Protein 6KM8 (pdb70)

Structure (mmCIF, N/CA/C/O backbone):
data_6KM8
#
_entry.id   6KM8
#
_cell.length_a   90.765
_cell.length_b   90.765
_cell.length_c   68.476
_cell.angle_alpha   90.000
_cell.angle_beta   90.000
_cell.angle_gamma   120.000
#
_symmetry.space_group_name_H-M   'P 63'
#
loop_
_entity.id
_entity.type
_entity.pdbx_description
1 polymer '7S globulin'
2 non-polymer 'COPPER (II) ION'
3 non-polymer 'ACETATE ION'
4 water water
#
loop_
_atom_site.group_PDB
_atom_site.id
_atom_site.type_symbol
_atom_site.label_atom_id
_atom_site.label_alt_id
_atom_site.label_comp_id
_atom_site.label_asym_id
_atom_site.label_entity_id
_atom_site.label_seq_id
_atom_site.pdbx_PDB_ins_code
_atom_site.Cartn_x
_atom_site.Cartn_y
_atom_site.Cartn_z
_atom_site.occupancy
_atom_site.B_iso_or_equiv
_atom_site.auth_seq_id
_atom_site.auth_comp_id
_atom_site.auth_asym_id
_atom_site.auth_atom_id
_atom_site.pdbx_PDB_model_num
ATOM 1 N N . HIS A 1 1 ? -21.516 -21.869 20.521 1.00 70.48 46 HIS A N 1
ATOM 2 C CA . HIS A 1 1 ? -21.382 -20.598 19.812 1.00 75.95 46 HIS A CA 1
ATOM 3 C C . HIS A 1 1 ? -21.314 -20.813 18.307 1.00 68.67 46 HIS A C 1
ATOM 4 O O . HIS A 1 1 ? -21.237 -19.849 17.544 1.00 67.14 46 HIS A O 1
ATOM 11 N N . ASN A 1 2 ? -21.308 -22.076 17.887 1.00 62.18 47 ASN A N 1
ATOM 12 C CA . ASN A 1 2 ? -21.395 -22.407 16.464 1.00 58.22 47 ASN A CA 1
ATOM 13 C C . ASN A 1 2 ? -22.355 -23.563 16.145 1.00 56.37 47 ASN A C 1
ATOM 14 O O . ASN A 1 2 ? -21.962 -24.735 16.123 1.00 58.20 47 ASN A O 1
ATOM 19 N N . PRO A 1 3 ? -23.627 -23.231 15.926 1.00 49.27 48 PRO A N 1
ATOM 20 C CA . PRO A 1 3 ? -24.668 -24.160 15.477 1.00 54.12 48 PRO A CA 1
ATOM 21 C C . PRO A 1 3 ? -24.416 -24.874 14.139 1.00 53.86 48 PRO A C 1
ATOM 22 O O . PRO A 1 3 ? -24.609 -26.088 14.060 1.00 57.06 48 PRO A O 1
ATOM 26 N N . TYR A 1 4 ? -23.978 -24.149 13.116 1.00 51.12 49 TYR A N 1
ATOM 27 C CA . TYR A 1 4 ? -23.973 -24.673 11.742 1.00 49.77 49 TYR A CA 1
ATOM 28 C C . TYR A 1 4 ? -23.068 -25.882 11.429 1.00 47.59 49 TYR A C 1
ATOM 29 O O . TYR A 1 4 ? -23.106 -26.412 10.320 1.00 46.16 49 TYR A O 1
ATOM 38 N N . TYR A 1 5 ? -22.241 -26.305 12.377 1.00 47.60 50 TYR A N 1
ATOM 39 C CA . TYR A 1 5 ? -21.296 -27.376 12.092 1.00 44.91 50 TYR A CA 1
ATOM 40 C C . TYR A 1 5 ? -21.531 -28.576 12.989 1.00 47.56 50 TYR A C 1
ATOM 41 O O . TYR A 1 5 ? -21.568 -28.448 14.216 1.00 47.91 50 TYR A O 1
ATOM 50 N N . PHE A 1 6 ? -21.686 -29.738 12.356 1.00 49.11 51 PHE A N 1
ATOM 51 C CA . PHE A 1 6 ? -21.894 -31.002 13.055 1.00 53.43 51 PHE A CA 1
ATOM 52 C C . PHE A 1 6 ? -20.674 -31.898 12.870 1.00 51.32 51 PHE A C 1
ATOM 53 O O . PHE A 1 6 ? -20.079 -31.917 11.793 1.00 43.42 51 PHE A O 1
ATOM 61 N N . HIS A 1 7 ? -20.309 -32.636 13.919 1.00 59.56 52 HIS A N 1
ATOM 62 C CA . HIS A 1 7 ? -19.116 -33.495 13.894 1.00 66.44 52 HIS A CA 1
ATOM 63 C C . HIS A 1 7 ? -19.389 -34.856 13.308 1.00 64.72 52 HIS A C 1
ATOM 64 O O . HIS A 1 7 ? -20.535 -35.182 12.996 1.00 69.33 52 HIS A O 1
ATOM 71 N N . GLU A 1 8 ? -18.344 -35.670 13.189 1.00 60.50 53 GLU A N 1
ATOM 72 C CA . GLU A 1 8 ? -18.557 -37.050 12.764 1.00 75.96 53 GLU A CA 1
ATOM 73 C C . GLU A 1 8 ? -19.556 -37.681 13.733 1.00 76.47 53 GLU A C 1
ATOM 74 O O . GLU A 1 8 ? -20.608 -38.189 13.332 1.00 69.36 53 GLU A O 1
ATOM 80 N N . HIS A 1 9 ? -19.242 -37.570 15.019 1.00 80.46 54 HIS A N 1
ATOM 81 C CA . HIS A 1 9 ? -19.974 -38.267 16.067 1.00 76.99 54 HIS A CA 1
ATOM 82 C C . HIS A 1 9 ? -21.451 -37.886 16.224 1.00 64.83 54 HIS A C 1
ATOM 83 O O . HIS A 1 9 ? -22.236 -38.663 16.760 1.00 61.07 54 HIS A O 1
ATOM 90 N N . SER A 1 10 ? -21.824 -36.697 15.763 1.00 66.45 55 SER A N 1
ATOM 91 C CA . SER A 1 10 ? -23.175 -36.196 15.986 1.00 63.44 55 SER A CA 1
ATOM 92 C C . SER A 1 10 ? -24.202 -36.924 15.134 1.00 63.33 55 SER A C 1
ATOM 93 O O . SER A 1 10 ? -25.412 -36.680 15.245 1.00 60.71 55 SER A O 1
ATOM 96 N N . PHE A 1 11 ? -23.696 -37.814 14.282 1.00 65.81 56 PHE A N 1
ATOM 97 C CA . PHE A 1 11 ? -24.538 -38.703 13.486 1.00 66.22 56 PHE A CA 1
ATOM 98 C C . PHE A 1 11 ? -25.271 -39.726 14.343 1.00 68.18 56 PHE A C 1
ATOM 99 O O . PHE A 1 11 ? -24.663 -40.507 15.078 1.00 68.62 56 PHE A O 1
ATOM 107 N N . GLN A 1 12 ? -26.589 -39.729 14.221 1.00 68.00 57 GLN A N 1
ATOM 108 C CA . GLN A 1 12 ? -27.384 -40.762 14.834 1.00 67.45 57 GLN A CA 1
ATOM 109 C C . GLN A 1 12 ? -27.066 -42.048 14.059 1.00 68.13 57 GLN A C 1
ATOM 110 O O . GLN A 1 12 ? -27.268 -42.126 12.840 1.00 63.53 57 GLN A O 1
ATOM 116 N N . SER A 1 13 ? -26.553 -43.052 14.763 1.00 63.36 58 SER A N 1
ATOM 117 C CA . SER A 1 13 ? -26.120 -44.265 14.089 1.00 66.59 58 SER A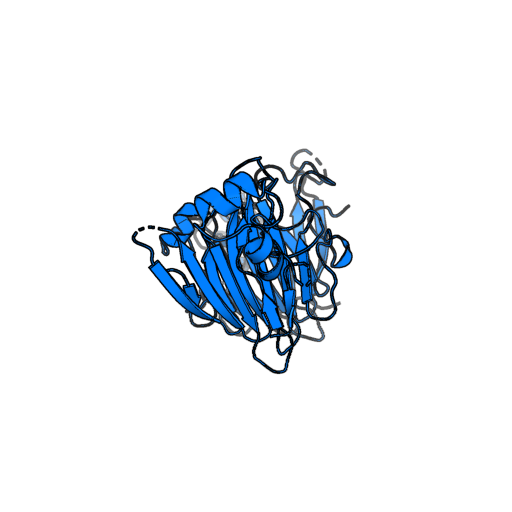 CA 1
ATOM 118 C C . SER A 1 13 ? -27.335 -45.121 13.808 1.00 65.19 58 SER A C 1
ATOM 119 O O . SER A 1 13 ? -28.292 -45.132 14.577 1.00 65.40 58 SER A O 1
ATOM 122 N N . ARG A 1 14 ? -27.303 -45.827 12.689 1.00 69.08 59 ARG A N 1
ATOM 123 C CA . ARG A 1 14 ? -28.350 -46.794 12.380 1.00 73.98 59 ARG A CA 1
ATOM 124 C C . ARG A 1 14 ? -27.887 -48.245 12.579 1.00 76.28 59 ARG A C 1
ATOM 125 O O . ARG A 1 14 ? -28.510 -48.997 13.329 1.00 75.81 59 ARG A O 1
ATOM 133 N N . PHE A 1 15 ? -26.834 -48.656 11.875 1.00 75.66 60 PHE A N 1
ATOM 134 C CA . PHE A 1 15 ? -26.445 -50.068 11.890 1.00 75.52 60 PHE A CA 1
ATOM 135 C C . PHE A 1 15 ? -25.184 -50.509 12.650 1.00 77.92 60 PHE A C 1
ATOM 136 O O . PHE A 1 15 ? -25.280 -51.300 13.599 1.00 77.51 60 PHE A O 1
ATOM 144 N N . ARG A 1 16 ? -24.018 -50.054 12.186 1.00 74.59 61 ARG A N 1
ATOM 145 C CA . ARG A 1 16 ? -22.719 -50.470 12.736 1.00 73.01 61 ARG A CA 1
ATOM 146 C C . ARG A 1 16 ? -22.489 -51.982 12.703 1.00 72.44 61 ARG A C 1
ATOM 147 O O . ARG A 1 16 ? -22.443 -52.643 13.743 1.00 74.88 61 ARG A O 1
ATOM 155 N N . SER A 1 17 ? -22.344 -52.518 11.496 1.00 72.98 62 SER A N 1
ATOM 156 C CA . SER A 1 17 ? -22.007 -53.925 11.302 1.00 71.33 62 SER A CA 1
ATOM 157 C C . SER A 1 17 ? -20.699 -54.036 10.514 1.00 72.26 62 SER A C 1
ATOM 158 O O . SER A 1 17 ? -20.290 -53.082 9.848 1.00 74.66 62 SER A O 1
ATOM 161 N N . GLU A 1 18 ? -20.043 -55.190 10.597 1.00 71.91 63 GLU A N 1
ATOM 162 C CA . GLU A 1 18 ? -18.728 -55.379 9.984 1.00 68.91 63 GLU A CA 1
ATOM 163 C C . GLU A 1 18 ? -18.722 -54.987 8.523 1.00 66.70 63 GLU A C 1
ATOM 164 O O . GLU A 1 18 ? -17.797 -54.352 8.053 1.00 71.00 63 GLU A O 1
ATOM 170 N N . ASP A 1 19 ? -19.772 -55.371 7.817 1.00 65.94 64 ASP A N 1
ATOM 171 C CA . ASP A 1 19 ? -19.857 -55.176 6.382 1.00 66.40 64 ASP A CA 1
ATOM 172 C C . ASP A 1 19 ? -20.198 -53.741 5.999 1.00 65.71 64 ASP A C 1
ATOM 173 O O . ASP A 1 19 ? -19.979 -53.329 4.859 1.00 64.59 64 ASP A O 1
ATOM 178 N N . GLY A 1 20 ? -20.748 -52.981 6.940 1.00 66.41 65 GLY A N 1
ATOM 179 C CA . GLY A 1 20 ? -21.172 -51.632 6.627 1.00 59.46 65 GLY A CA 1
ATOM 180 C C . GLY A 1 20 ? -21.666 -50.799 7.784 1.00 60.40 65 GLY A C 1
ATOM 181 O O . GLY A 1 20 ? -22.001 -51.319 8.843 1.00 58.18 65 GLY A O 1
ATOM 182 N N . HIS A 1 21 ? -21.696 -49.489 7.576 1.00 67.86 66 HIS A N 1
ATOM 183 C CA . HIS A 1 21 ? -22.273 -48.563 8.527 1.00 65.71 66 HIS A CA 1
ATOM 184 C C . HIS A 1 21 ? -23.236 -47.643 7.784 1.00 61.10 66 HIS A C 1
ATOM 185 O O . HIS A 1 21 ? -22.777 -46.844 6.980 1.00 61.67 66 HIS A O 1
ATOM 192 N N . TRP A 1 22 ? -24.513 -47.645 8.180 1.00 63.33 67 TRP A N 1
ATOM 193 C CA . TRP A 1 22 ? -25.523 -46.715 7.601 1.00 63.33 67 TRP A CA 1
ATOM 194 C C . TRP A 1 22 ? -26.022 -45.790 8.721 1.00 63.87 67 TRP A C 1
ATOM 195 O O . TRP A 1 22 ? -26.693 -46.304 9.638 1.00 65.42 67 TRP A O 1
ATOM 206 N N . ARG A 1 23 ? -25.715 -44.486 8.659 1.00 62.89 68 ARG A N 1
ATOM 207 C CA . ARG A 1 23 ? -26.128 -43.590 9.732 1.00 62.56 68 ARG A CA 1
ATOM 208 C C . ARG A 1 23 ? -26.728 -42.260 9.260 1.00 61.00 68 ARG A C 1
ATOM 209 O O . ARG A 1 23 ? -26.314 -41.690 8.252 1.00 63.76 68 ARG A O 1
ATOM 217 N N . VAL A 1 24 ? -27.714 -41.763 9.995 1.00 57.63 69 VAL A N 1
ATOM 218 C CA . VAL A 1 24 ? -28.371 -40.521 9.607 1.00 56.96 69 VAL A CA 1
ATOM 219 C C . VAL A 1 24 ? -28.113 -39.426 10.633 1.00 57.23 69 VAL A C 1
ATOM 220 O O . VAL A 1 24 ? -28.207 -39.661 11.835 1.00 54.51 69 VAL A O 1
ATOM 224 N N . LEU A 1 25 ? -27.754 -38.238 10.149 1.00 55.92 70 LEU A N 1
ATOM 225 C CA . LEU A 1 25 ? -27.585 -37.075 11.012 1.00 54.16 70 LEU A CA 1
ATOM 226 C C . LEU A 1 25 ? -28.937 -36.647 11.508 1.00 52.54 70 LEU A C 1
ATOM 227 O O . LEU A 1 25 ? -29.897 -36.605 10.744 1.00 50.83 70 LEU A O 1
ATOM 232 N N . GLU A 1 26 ? -28.985 -36.258 12.773 1.00 55.32 71 GLU A N 1
ATOM 233 C CA . GLU A 1 26 ? -30.227 -35.889 13.410 1.00 59.55 71 GLU A CA 1
ATOM 234 C C . GLU A 1 26 ? -30.777 -34.702 12.654 1.00 62.14 71 GLU A C 1
ATOM 235 O O . GLU A 1 26 ? -30.084 -34.096 11.833 1.00 56.89 71 GLU A O 1
ATOM 241 N N . ARG A 1 27 ? -32.048 -34.400 12.875 1.00 64.19 72 ARG A N 1
ATOM 242 C CA . ARG A 1 27 ? -32.686 -33.343 12.117 1.00 61.40 72 ARG A CA 1
ATOM 243 C C . ARG A 1 27 ? -32.065 -32.010 12.501 1.00 64.37 72 ARG A C 1
ATOM 244 O O . ARG A 1 27 ? -31.053 -31.965 13.185 1.00 69.67 72 ARG A O 1
ATOM 252 N N . PHE A 1 28 ? -32.585 -30.913 11.992 1.00 62.77 73 PHE A N 1
ATOM 253 C CA . PHE A 1 28 ? -31.936 -29.656 12.314 1.00 61.68 73 PHE A CA 1
ATOM 254 C C . PHE A 1 28 ? -32.600 -28.908 13.469 1.00 64.82 73 PHE A C 1
ATOM 255 O O . PHE A 1 28 ? -32.119 -27.862 13.895 1.00 65.65 73 PHE A O 1
ATOM 263 N N . SER A 1 29 ? -33.705 -29.447 13.968 1.00 68.01 74 SER A N 1
ATOM 264 C CA . SER A 1 29 ? -34.455 -28.810 15.048 1.00 68.18 74 SER A CA 1
ATOM 265 C C . SER A 1 29 ? -34.224 -29.312 16.483 1.00 73.49 74 SER A C 1
ATOM 266 O O . SER A 1 29 ? -34.673 -28.674 17.436 1.00 73.86 74 SER A O 1
ATOM 269 N N . GLN A 1 30 ? -33.549 -30.450 16.649 1.00 73.75 75 GLN A N 1
ATOM 270 C CA . GLN A 1 30 ? -32.884 -30.723 17.922 1.00 79.49 75 GLN A CA 1
ATOM 271 C C . GLN A 1 30 ? -31.652 -29.843 17.767 1.00 84.33 75 GLN A C 1
ATOM 272 O O . GLN A 1 30 ? -31.322 -29.480 16.629 1.00 83.09 75 GLN A O 1
ATOM 278 N N . ARG A 1 31 ? -30.959 -29.518 18.858 1.00 85.19 76 ARG A N 1
ATOM 279 C CA . ARG A 1 31 ? -30.041 -28.376 18.854 1.00 79.41 76 ARG A CA 1
ATOM 280 C C . ARG A 1 31 ? -30.815 -27.103 18.528 1.00 76.67 76 ARG A C 1
ATOM 281 O O . ARG A 1 31 ? -31.631 -26.642 19.327 1.00 82.45 76 ARG A O 1
ATOM 289 N N . SER A 1 32 ? -30.528 -26.525 17.364 1.00 70.95 77 SER A N 1
ATOM 290 C CA . SER A 1 32 ? -30.967 -25.169 17.038 1.00 74.29 77 SER A CA 1
ATOM 291 C C . SER A 1 32 ? -32.447 -24.931 16.720 1.00 80.09 77 SER A C 1
ATOM 292 O O . SER A 1 32 ? -33.291 -25.836 16.722 1.00 79.31 77 SER A O 1
ATOM 295 N N . ASP A 1 33 ? -32.707 -23.655 16.450 1.00 80.02 78 ASP A N 1
ATOM 296 C CA . ASP A 1 33 ? -33.976 -23.095 16.000 1.00 76.37 78 ASP A CA 1
ATOM 297 C C . ASP A 1 33 ? -33.708 -22.489 14.630 1.00 73.02 78 ASP A C 1
ATOM 298 O O . ASP A 1 33 ? -34.452 -22.721 13.686 1.00 76.52 78 ASP A O 1
ATOM 303 N N . VAL A 1 34 ? -32.652 -21.685 14.548 1.00 68.89 79 VAL A N 1
ATOM 304 C CA . VAL A 1 34 ? -32.265 -20.977 13.328 1.00 68.62 79 VAL A CA 1
ATOM 305 C C . VAL A 1 34 ? -32.252 -21.862 12.061 1.00 63.29 79 VAL A C 1
ATOM 306 O O . VAL A 1 34 ? -32.351 -21.361 10.934 1.00 63.24 79 VAL A O 1
ATOM 310 N N . LEU A 1 35 ? -32.161 -23.175 12.226 1.00 61.69 80 LEU A N 1
ATOM 311 C CA . LEU A 1 35 ? -32.446 -24.040 11.087 1.00 59.08 80 LEU A CA 1
ATOM 312 C C . LEU A 1 35 ? -33.824 -24.680 11.210 1.00 61.08 80 LEU A C 1
ATOM 313 O O . LEU A 1 35 ? -34.022 -25.584 12.015 1.00 62.85 80 LEU A O 1
ATOM 318 N N . ARG A 1 36 ? -34.762 -24.191 10.397 1.00 61.28 81 ARG A N 1
ATOM 319 C CA . ARG A 1 36 ? -36.161 -24.642 10.368 1.00 50.78 81 ARG A CA 1
ATOM 320 C C . ARG A 1 36 ? -36.572 -24.980 8.943 1.00 46.59 81 ARG A C 1
ATOM 321 O O . ARG A 1 36 ? -37.024 -26.080 8.674 1.00 50.70 81 ARG A O 1
ATOM 329 N N . GLY A 1 37 ? -36.453 -24.015 8.038 1.00 46.03 82 GLY A N 1
ATOM 330 C CA . GLY A 1 37 ? -36.864 -24.196 6.657 1.00 43.35 82 GLY A CA 1
ATOM 331 C C . GLY A 1 37 ? -36.276 -25.400 5.944 1.00 43.09 82 GLY A C 1
ATOM 332 O O . GLY A 1 37 ? -36.740 -25.779 4.862 1.00 36.35 82 GLY A O 1
ATOM 333 N N . ILE A 1 38 ? -35.209 -25.962 6.506 1.00 49.71 83 ILE A N 1
ATOM 334 C CA . ILE A 1 38 ? -34.667 -27.236 6.017 1.00 49.12 83 ILE A CA 1
ATOM 335 C C . ILE A 1 38 ? -35.022 -28.518 6.817 1.00 42.70 83 ILE A C 1
ATOM 336 O O . ILE A 1 38 ? -34.674 -29.616 6.408 1.00 41.25 83 ILE A O 1
ATOM 341 N N . GLU A 1 39 ? -35.743 -28.372 7.923 1.00 45.45 84 GLU A N 1
ATOM 342 C CA . GLU A 1 39 ? -36.034 -29.479 8.841 1.00 46.98 84 GLU A CA 1
ATOM 343 C C . GLU A 1 39 ? -36.607 -30.742 8.192 1.00 46.39 84 GLU A C 1
ATOM 344 O O . GLU A 1 39 ? -36.375 -31.857 8.653 1.00 44.21 84 GLU A O 1
ATOM 350 N N . ASN A 1 40 ? -37.306 -30.590 7.081 1.00 49.95 85 ASN A N 1
ATOM 351 C CA . ASN A 1 40 ? -37.840 -31.773 6.427 1.00 49.54 85 ASN A CA 1
ATOM 352 C C . ASN A 1 40 ? -36.720 -32.410 5.642 1.00 46.07 85 ASN A C 1
ATOM 353 O O . ASN A 1 40 ? -36.926 -33.328 4.873 1.00 52.80 85 ASN A O 1
ATOM 358 N N . ASN A 1 41 ? -35.518 -31.897 5.796 1.00 43.81 86 ASN A N 1
ATOM 359 C CA . ASN A 1 41 ? -34.407 -32.608 5.214 1.00 43.96 86 ASN A CA 1
ATOM 360 C C . ASN A 1 41 ? -33.524 -33.281 6.257 1.00 43.70 86 ASN A C 1
ATOM 361 O O . ASN A 1 41 ? -33.405 -32.829 7.392 1.00 45.63 86 ASN A O 1
ATOM 366 N N . ARG A 1 42 ? -32.960 -34.408 5.862 1.00 43.64 87 ARG A N 1
ATOM 367 C CA . ARG A 1 42 ? -32.121 -35.208 6.720 1.00 45.75 87 ARG A CA 1
ATOM 368 C C . ARG A 1 42 ? -30.937 -35.587 5.874 1.00 47.97 87 ARG A C 1
ATOM 369 O O . ARG A 1 42 ? -31.110 -36.020 4.745 1.00 45.23 87 ARG A O 1
ATOM 377 N N . PHE A 1 43 ? -29.732 -35.391 6.395 1.00 48.57 88 PHE A N 1
ATOM 378 C CA . PHE A 1 43 ? -28.529 -35.788 5.674 1.00 43.01 88 PHE A CA 1
ATOM 379 C C . PHE A 1 43 ? -28.141 -37.136 6.232 1.00 47.31 88 PHE A C 1
ATOM 380 O O . PHE A 1 43 ? -28.139 -37.321 7.448 1.00 50.95 88 PHE A O 1
ATOM 388 N N . ALA A 1 44 ? -27.829 -38.088 5.362 1.00 46.95 89 ALA A N 1
ATOM 389 C CA . ALA A 1 44 ? -27.380 -39.385 5.850 1.00 49.24 89 ALA A CA 1
ATOM 390 C C . ALA A 1 44 ? -26.170 -39.876 5.072 1.00 52.64 89 ALA A C 1
ATOM 391 O O . ALA A 1 44 ? -25.878 -39.384 3.986 1.00 46.30 89 ALA A O 1
ATOM 393 N N . ILE A 1 45 ? -25.456 -40.841 5.644 1.00 60.93 90 ILE A N 1
ATOM 394 C CA . ILE A 1 45 ? -24.333 -41.481 4.956 1.00 62.47 90 ILE A CA 1
ATOM 395 C C . ILE A 1 45 ? -24.347 -43.014 5.023 1.00 58.79 90 ILE A C 1
ATOM 396 O O . ILE A 1 45 ? -25.008 -43.632 5.879 1.00 57.09 90 ILE A O 1
ATOM 401 N N . LEU A 1 46 ? -23.565 -43.598 4.122 1.00 56.59 91 LEU A N 1
ATOM 402 C CA . LEU A 1 46 ? -23.483 -45.035 3.955 1.00 62.61 91 LEU A CA 1
ATOM 403 C C . LEU A 1 46 ? -22.039 -45.454 3.695 1.00 64.81 91 LEU A C 1
ATOM 404 O O . LEU A 1 46 ? -21.329 -44.831 2.892 1.00 66.35 91 LEU A O 1
ATOM 409 N N . GLU A 1 47 ? -21.623 -46.520 4.372 1.00 61.79 92 GLU A N 1
ATOM 410 C CA . GLU A 1 47 ? -20.315 -47.126 4.180 1.00 64.27 92 GLU A CA 1
ATOM 411 C C . GLU A 1 47 ? -20.495 -48.637 4.010 1.00 65.30 92 GLU A C 1
ATOM 412 O O . GLU A 1 47 ? -21.184 -49.261 4.797 1.00 67.08 92 GLU A O 1
ATOM 418 N N . ALA A 1 48 ? -19.920 -49.234 2.973 1.00 62.99 93 ALA A N 1
ATOM 419 C CA . ALA A 1 48 ? -20.014 -50.688 2.844 1.00 56.80 93 ALA A CA 1
ATOM 420 C C . ALA A 1 48 ? -18.695 -51.339 2.439 1.00 56.36 93 ALA A C 1
ATOM 421 O O . ALA A 1 48 ? -18.189 -51.115 1.341 1.00 55.80 93 ALA A O 1
ATOM 423 N N . ARG A 1 49 ? -18.175 -52.190 3.317 1.00 61.18 94 ARG A N 1
ATOM 424 C CA . ARG A 1 49 ? -16.846 -52.775 3.147 1.00 62.64 94 ARG A CA 1
ATOM 425 C C . ARG A 1 49 ? -16.805 -53.579 1.861 1.00 58.88 94 ARG A C 1
ATOM 426 O O . ARG A 1 49 ? -17.841 -53.844 1.264 1.00 58.55 94 ARG A O 1
ATOM 434 N N . PRO A 1 50 ? -15.604 -53.915 1.390 1.00 51.80 95 PRO A N 1
ATOM 435 C CA . PRO A 1 50 ? -15.546 -54.639 0.123 1.00 56.46 95 PRO A CA 1
ATOM 436 C C . PRO A 1 50 ? -16.344 -55.946 0.160 1.00 59.63 95 PRO A C 1
ATOM 437 O O . PRO A 1 50 ? -16.616 -56.467 1.244 1.00 57.76 95 PRO A O 1
ATOM 441 N N . GLN A 1 51 ? -16.733 -56.439 -1.015 1.00 59.93 96 GLN A N 1
ATOM 442 C CA . GLN A 1 51 ? -17.673 -57.560 -1.142 1.00 63.11 96 GLN A CA 1
ATOM 443 C C . GLN A 1 51 ? -18.874 -57.444 -0.215 1.00 62.79 96 GLN A C 1
ATOM 444 O O . GLN A 1 51 ? -19.032 -58.257 0.699 1.00 64.17 96 GLN A O 1
ATOM 450 N N . THR A 1 52 ? -19.719 -56.444 -0.463 1.00 61.68 97 THR A N 1
ATOM 451 C CA . THR A 1 52 ? -20.929 -56.242 0.339 1.00 59.73 97 THR A CA 1
ATOM 452 C C . THR A 1 52 ? -22.212 -56.049 -0.482 1.00 53.71 97 THR A C 1
ATOM 453 O O . THR A 1 52 ? -22.166 -55.698 -1.661 1.00 53.95 97 THR A O 1
ATOM 457 N N . PHE A 1 53 ? -23.352 -56.287 0.159 1.00 51.43 98 PHE A N 1
ATOM 458 C CA . PHE A 1 53 ? -24.657 -56.249 -0.495 1.00 51.73 98 PHE A CA 1
ATOM 459 C C . PHE A 1 53 ? -25.630 -55.491 0.392 1.00 53.27 98 PHE A C 1
ATOM 460 O O . PHE A 1 53 ? -25.560 -55.558 1.620 1.00 51.80 98 PHE A O 1
ATOM 468 N N . ILE A 1 54 ? -26.543 -54.759 -0.225 1.00 49.06 99 ILE A N 1
ATOM 469 C CA . ILE A 1 54 ? -27.567 -54.124 0.563 1.00 46.06 99 ILE A CA 1
ATOM 470 C C . ILE A 1 54 ? -28.925 -54.562 0.091 1.00 50.61 99 ILE A C 1
ATOM 471 O O . ILE A 1 54 ? -29.208 -54.570 -1.109 1.00 51.08 99 ILE A O 1
ATOM 476 N N . ILE A 1 55 ? -29.760 -54.924 1.061 1.00 56.69 100 ILE A N 1
ATOM 477 C CA . ILE A 1 55 ? -31.085 -55.484 0.817 1.00 52.07 100 ILE A CA 1
ATOM 478 C C . ILE A 1 55 ? -31.943 -54.563 -0.030 1.00 43.81 100 ILE A C 1
ATOM 479 O O . ILE A 1 55 ? -31.789 -53.349 0.016 1.00 45.95 100 ILE A O 1
ATOM 484 N N . PRO A 1 56 ? -32.813 -55.147 -0.854 1.00 46.72 101 PRO A N 1
ATOM 485 C CA . PRO A 1 56 ? -33.924 -54.393 -1.434 1.00 51.02 101 PRO A CA 1
ATOM 486 C C . PRO A 1 56 ? -34.752 -53.679 -0.359 1.00 45.57 101 PRO A C 1
ATOM 487 O O . PRO A 1 56 ? -35.191 -54.323 0.604 1.00 40.72 101 PRO A O 1
ATOM 491 N N . HIS A 1 57 ? -34.972 -52.375 -0.532 1.00 39.30 102 HIS A N 1
ATOM 492 C CA . HIS A 1 57 ? -35.755 -51.618 0.429 1.00 37.87 102 HIS A CA 1
ATOM 493 C C . HIS A 1 57 ? -36.348 -50.388 -0.185 1.00 39.91 102 HIS A C 1
ATOM 494 O O . HIS A 1 57 ? -36.158 -50.126 -1.364 1.00 36.87 102 HIS A O 1
ATOM 501 N N . HIS A 1 58 ? -37.079 -49.639 0.630 1.00 41.74 103 HIS A N 1
ATOM 502 C CA . HIS A 1 58 ? -37.458 -48.291 0.223 1.00 41.32 103 HIS A CA 1
ATOM 503 C C . HIS A 1 58 ? -37.630 -47.405 1.441 1.00 44.42 103 HIS A C 1
ATOM 504 O O . HIS A 1 58 ? -37.540 -47.872 2.574 1.00 44.85 103 HIS A O 1
ATOM 511 N N . LEU A 1 59 ? -37.910 -46.130 1.204 1.00 40.63 104 LEU A N 1
ATOM 512 C CA . LEU A 1 59 ? -38.118 -45.201 2.292 1.00 37.27 104 LEU A CA 1
ATOM 513 C C . LEU A 1 59 ? -39.415 -44.469 2.036 1.00 41.15 104 LEU A C 1
ATOM 514 O O . LEU A 1 59 ? -39.799 -44.273 0.879 1.00 40.06 104 LEU A O 1
ATOM 519 N N . ASP A 1 60 ? -40.101 -44.034 3.086 1.00 43.27 105 ASP A N 1
ATOM 520 C CA . ASP A 1 60 ? -41.135 -43.073 2.796 1.00 41.30 105 ASP A CA 1
ATOM 521 C C . ASP A 1 60 ? -40.392 -41.763 2.935 1.00 39.56 105 ASP A C 1
ATOM 522 O O . ASP A 1 60 ? -40.425 -41.113 3.980 1.00 40.25 105 ASP A O 1
ATOM 527 N N . ALA A 1 61 ? -39.820 -41.349 1.805 1.00 42.45 106 ALA A N 1
ATOM 528 C CA . ALA A 1 61 ? -38.883 -40.226 1.716 1.00 43.63 106 ALA A CA 1
ATOM 529 C C . ALA A 1 61 ? -38.216 -40.184 0.339 1.00 43.19 106 ALA A C 1
ATOM 530 O O . ALA A 1 61 ? -38.008 -41.214 -0.299 1.00 45.20 106 ALA A O 1
ATOM 532 N N . GLU A 1 62 ? -37.749 -39.013 -0.049 1.00 40.54 107 GLU A N 1
ATOM 533 C CA . GLU A 1 62 ? -37.108 -38.828 -1.335 1.00 44.76 107 GLU A CA 1
ATOM 534 C C . GLU A 1 62 ? -35.600 -38.830 -1.127 1.00 49.47 107 GLU A C 1
ATOM 535 O O . GLU A 1 62 ? -35.117 -38.187 -0.199 1.00 52.34 107 GLU A O 1
ATOM 541 N N . THR A 1 63 ? -34.838 -39.538 -1.960 1.00 45.10 108 THR A N 1
ATOM 542 C CA . THR A 1 63 ? -33.395 -39.553 -1.719 1.00 45.44 108 THR A CA 1
ATOM 543 C C . THR A 1 63 ? -32.572 -38.930 -2.852 1.00 45.18 108 THR A C 1
ATOM 544 O O . THR A 1 63 ? -32.883 -39.120 -4.020 1.00 45.18 108 THR A O 1
ATOM 548 N N . VAL A 1 64 ? -31.542 -38.164 -2.496 1.00 41.68 109 VAL A N 1
ATOM 549 C CA . VAL A 1 64 ? -30.583 -37.696 -3.478 1.00 40.58 109 VAL A CA 1
ATOM 550 C C . VAL A 1 64 ? -29.214 -38.214 -3.143 1.00 42.35 109 VAL A C 1
ATOM 551 O O . VAL A 1 64 ? -28.585 -37.816 -2.171 1.00 40.40 109 VAL A O 1
ATOM 555 N N . LEU A 1 65 ? -28.759 -39.091 -4.012 1.00 44.14 110 LEU A N 1
ATOM 556 C CA . LEU A 1 65 ? -27.582 -39.889 -3.812 1.00 44.29 110 LEU A CA 1
ATOM 557 C C . LEU A 1 65 ? -26.386 -39.206 -4.426 1.00 43.07 110 LEU A C 1
ATOM 558 O O . LEU A 1 65 ? -26.434 -38.721 -5.551 1.00 43.68 110 LEU A O 1
ATOM 563 N N . LEU A 1 66 ? -25.306 -39.171 -3.679 1.00 39.03 111 LEU A N 1
ATOM 564 C CA . LEU A 1 66 ? -24.052 -38.735 -4.222 1.00 39.91 111 LEU A CA 1
ATOM 565 C C . LEU A 1 66 ? -22.964 -39.652 -3.710 1.00 47.20 111 LEU A C 1
ATOM 566 O O . LEU A 1 66 ? -22.735 -39.706 -2.525 1.00 49.37 111 LEU A O 1
ATOM 571 N N . VAL A 1 67 ? -22.262 -40.361 -4.579 1.00 47.20 112 VAL A N 1
ATOM 572 C CA . VAL A 1 67 ? -21.203 -41.224 -4.070 1.00 49.40 112 VAL A CA 1
ATOM 573 C C . VAL A 1 67 ? -19.872 -40.496 -3.869 1.00 49.44 112 VAL A C 1
ATOM 574 O O . VAL A 1 67 ? -19.367 -39.803 -4.753 1.00 48.44 112 VAL A O 1
ATOM 578 N N . VAL A 1 68 ? -19.319 -40.670 -2.678 1.00 50.04 113 VAL A N 1
ATOM 579 C CA . VAL A 1 68 ? -18.036 -40.107 -2.318 1.00 50.95 113 VAL A CA 1
ATOM 580 C C . VAL A 1 68 ? -16.859 -41.003 -2.764 1.00 60.30 113 VAL A C 1
ATOM 581 O O . VAL A 1 68 ? -16.166 -40.689 -3.732 1.00 61.60 113 VAL A O 1
ATOM 585 N N . ARG A 1 69 ? -16.655 -42.126 -2.074 1.00 58.16 114 ARG A N 1
ATOM 586 C CA . ARG A 1 69 ? -15.483 -42.969 -2.303 1.00 53.38 114 ARG A CA 1
ATOM 587 C C . ARG A 1 69 ? -15.835 -44.299 -2.944 1.00 56.76 114 ARG A C 1
ATOM 588 O O . ARG A 1 69 ? -16.916 -44.844 -2.751 1.00 57.56 114 ARG A O 1
ATOM 596 N N . GLY A 1 70 ? -14.897 -44.828 -3.709 1.00 60.80 115 GLY A N 1
ATOM 597 C CA . GLY A 1 70 ? -14.999 -46.200 -4.144 1.00 57.18 115 GLY A CA 1
ATOM 598 C C . GLY A 1 70 ? -15.969 -46.417 -5.272 1.00 52.77 115 GLY A C 1
ATOM 599 O O . GLY A 1 70 ? -16.130 -45.567 -6.151 1.00 50.76 115 GLY A O 1
ATOM 600 N N . ARG A 1 71 ? -16.600 -47.584 -5.247 1.00 54.89 116 ARG A N 1
ATOM 601 C CA . ARG A 1 71 ? -17.442 -48.016 -6.346 1.00 53.96 116 ARG A CA 1
ATOM 602 C C . ARG A 1 71 ? -18.528 -48.954 -5.869 1.00 48.91 116 ARG A C 1
ATOM 603 O O . ARG A 1 71 ? -18.334 -49.710 -4.920 1.00 46.50 116 ARG A O 1
ATOM 611 N N . ALA A 1 72 ? -19.682 -48.868 -6.529 1.00 55.58 117 ALA A N 1
ATOM 612 C CA . ALA A 1 72 ? -20.810 -49.780 -6.298 1.00 57.11 117 ALA A CA 1
ATOM 613 C C . ALA A 1 72 ? -21.763 -49.854 -7.495 1.00 51.21 117 ALA A C 1
ATOM 614 O O . ALA A 1 72 ? -21.832 -48.932 -8.301 1.00 55.38 117 ALA A O 1
ATOM 616 N N . ALA A 1 73 ? -22.505 -50.953 -7.602 1.00 52.47 118 ALA A N 1
ATOM 617 C CA . ALA A 1 73 ? -23.498 -51.118 -8.667 1.00 55.35 118 ALA A CA 1
ATOM 618 C C . ALA A 1 73 ? -24.934 -51.029 -8.136 1.00 58.29 118 ALA A C 1
ATOM 619 O O . ALA A 1 73 ? -25.341 -51.808 -7.255 1.00 56.54 118 ALA A O 1
ATOM 621 N N . ILE A 1 74 ? -25.696 -50.090 -8.696 1.00 54.65 119 ILE A N 1
ATOM 622 C CA . ILE A 1 74 ? -26.958 -49.672 -8.103 1.00 50.72 119 ILE A CA 1
ATOM 623 C C . ILE A 1 74 ? -28.135 -50.253 -8.851 1.00 56.84 119 ILE A C 1
ATOM 624 O O . ILE A 1 74 ? -28.048 -50.508 -10.050 1.00 60.36 119 ILE A O 1
ATOM 629 N N . THR A 1 75 ? -29.225 -50.504 -8.135 1.00 52.25 120 THR A N 1
ATOM 630 C CA . THR A 1 75 ? -30.422 -50.998 -8.779 1.00 47.70 120 THR A CA 1
ATOM 631 C C . THR A 1 75 ? -31.683 -50.479 -8.134 1.00 46.19 120 THR A C 1
ATOM 632 O O . THR A 1 75 ? -31.831 -50.495 -6.916 1.00 43.87 120 THR A O 1
ATOM 636 N N . THR A 1 76 ? -32.595 -50.047 -8.989 1.00 46.32 121 THR A N 1
ATOM 637 C CA . THR A 1 76 ? -33.865 -49.496 -8.591 1.00 43.06 121 THR A CA 1
ATOM 638 C C . THR A 1 76 ? -34.950 -50.210 -9.361 1.00 44.98 121 THR A C 1
ATOM 639 O O . THR A 1 76 ? -34.816 -50.461 -10.565 1.00 50.83 121 THR A O 1
ATOM 643 N N . VAL A 1 77 ? -36.024 -50.543 -8.655 1.00 44.71 122 VAL A N 1
ATOM 644 C CA . VAL A 1 77 ? -37.211 -51.121 -9.268 1.00 48.46 122 VAL A CA 1
ATOM 645 C C . VAL A 1 77 ? -38.523 -50.586 -8.649 1.00 46.36 122 VAL A C 1
ATOM 646 O O . VAL A 1 77 ? -38.579 -50.201 -7.465 1.00 42.22 122 VAL A O 1
ATOM 650 N N . VAL A 1 78 ? -39.549 -50.523 -9.499 1.00 47.89 123 VAL A N 1
ATOM 651 C CA . VAL A 1 78 ? -40.881 -50.030 -9.164 1.00 49.10 123 VAL A CA 1
ATOM 652 C C . VAL A 1 78 ? -41.970 -50.810 -9.924 1.00 48.66 123 VAL A C 1
ATOM 653 O O . VAL A 1 78 ? -41.682 -51.795 -10.608 1.00 52.43 123 VAL A O 1
ATOM 657 N N . GLN A 1 79 ? -43.218 -50.367 -9.814 1.00 39.85 124 GLN A N 1
ATOM 658 C CA . GLN A 1 79 ? -44.295 -50.977 -10.576 1.00 42.97 124 GLN A CA 1
ATOM 659 C C . GLN A 1 79 ? -45.409 -49.956 -10.792 1.00 48.98 124 GLN A C 1
ATOM 660 O O . GLN A 1 79 ? -45.568 -49.405 -11.885 1.00 46.48 124 GLN A O 1
ATOM 666 N N . GLU A 1 83 ? -47.453 -53.926 -14.558 1.00 55.78 128 GLU A N 1
ATOM 667 C CA . GLU A 1 83 ? -46.295 -53.507 -15.353 1.00 57.05 128 GLU A CA 1
ATOM 668 C C . GLU A 1 83 ? -45.169 -53.021 -14.459 1.00 46.64 128 GLU A C 1
ATOM 669 O O . GLU A 1 83 ? -45.366 -52.186 -13.584 1.00 44.54 128 GLU A O 1
ATOM 675 N N . THR A 1 84 ? -43.980 -53.559 -14.658 1.00 48.83 129 THR A N 1
ATOM 676 C CA . THR A 1 84 ? -42.889 -53.213 -13.757 1.00 50.51 129 THR A CA 1
ATOM 677 C C . THR A 1 84 ? -41.525 -53.145 -14.431 1.00 45.12 129 THR A C 1
ATOM 678 O O . THR A 1 84 ? -41.207 -53.958 -15.297 1.00 44.34 129 THR A O 1
ATOM 682 N N . LYS A 1 85 ? -40.724 -52.166 -14.015 1.00 49.85 130 LYS A N 1
ATOM 683 C CA . LYS A 1 85 ? -39.458 -51.858 -14.694 1.00 57.77 130 LYS A CA 1
ATOM 684 C C . LYS A 1 85 ? -38.195 -51.829 -13.807 1.00 55.21 130 LYS A C 1
ATOM 685 O O . LYS A 1 85 ? -38.229 -51.450 -12.629 1.00 49.93 130 LYS A O 1
ATOM 691 N N . ARG A 1 86 ? -37.084 -52.242 -14.415 1.00 58.80 131 ARG A N 1
ATOM 692 C CA . ARG A 1 86 ? -35.798 -52.388 -13.745 1.00 57.65 131 ARG A CA 1
ATOM 693 C C . ARG A 1 86 ? -34.837 -51.352 -14.323 1.00 52.68 131 ARG A C 1
ATOM 694 O O . ARG A 1 86 ? -34.802 -51.148 -15.541 1.00 47.07 131 ARG A O 1
ATOM 702 N N . GLU A 1 87 ? -34.091 -50.681 -13.440 1.00 56.49 132 GLU A N 1
ATOM 703 C CA . GLU A 1 87 ? -32.975 -49.816 -13.849 1.00 58.71 132 GLU A CA 1
ATOM 704 C C . GLU A 1 87 ? -31.742 -50.074 -12.960 1.00 57.57 132 GLU A C 1
ATOM 705 O O . GLU A 1 87 ? -31.843 -50.009 -11.739 1.00 52.85 132 GLU A O 1
ATOM 711 N N . SER A 1 88 ? -30.597 -50.402 -13.573 1.00 59.32 133 SER A N 1
ATOM 712 C CA . SER A 1 88 ? -29.341 -50.637 -12.837 1.00 56.16 133 SER A CA 1
ATOM 713 C C . SER A 1 88 ? -28.189 -49.841 -13.422 1.00 68.01 133 SER A C 1
ATOM 714 O O . SER A 1 88 ? -28.076 -49.731 -14.640 1.00 72.70 133 SER A O 1
ATOM 717 N N . TYR A 1 89 ? -27.310 -49.329 -12.561 1.00 66.57 134 TYR A N 1
ATOM 718 C CA . TYR A 1 89 ? -26.301 -48.361 -12.989 1.00 64.78 134 TYR A CA 1
ATOM 719 C C . TYR A 1 89 ? -24.899 -48.610 -12.403 1.00 59.29 134 TYR A C 1
ATOM 720 O O . TYR A 1 89 ? -24.767 -49.322 -11.401 1.00 56.67 134 TYR A O 1
ATOM 729 N N . ASN A 1 90 ? -23.876 -47.996 -13.017 1.00 57.07 135 ASN A N 1
ATOM 730 C CA . ASN A 1 90 ? -22.493 -48.028 -12.512 1.00 58.23 135 ASN A CA 1
ATOM 731 C C . ASN A 1 90 ? -22.123 -46.763 -11.725 1.00 59.14 135 ASN A C 1
ATOM 732 O O . ASN A 1 90 ? -22.201 -45.654 -12.244 1.00 60.36 135 ASN A O 1
ATOM 737 N N . ALA A 1 91 ? -21.725 -46.929 -10.467 1.00 63.34 136 ALA A N 1
ATOM 738 C CA . ALA A 1 91 ? -21.402 -45.775 -9.632 1.00 56.77 136 ALA A CA 1
ATOM 739 C C . ALA A 1 91 ? -19.948 -45.747 -9.156 1.00 54.98 136 ALA A C 1
ATOM 740 O O . ALA A 1 91 ? -19.514 -46.589 -8.361 1.00 54.82 136 ALA A O 1
ATOM 742 N N . GLU A 1 92 ? -19.202 -44.771 -9.667 1.00 59.79 137 GLU A N 1
ATOM 743 C CA . GLU A 1 92 ? -17.845 -44.490 -9.202 1.00 62.06 137 GLU A CA 1
ATOM 744 C C . GLU A 1 92 ? -17.910 -43.251 -8.342 1.00 54.44 137 GLU A C 1
ATOM 745 O O . GLU A 1 92 ? -18.997 -42.769 -8.048 1.00 52.42 137 GLU A O 1
ATOM 751 N N . ARG A 1 93 ? -16.754 -42.754 -7.919 1.00 54.44 138 ARG A N 1
ATOM 752 C CA . ARG A 1 93 ? -16.706 -41.503 -7.177 1.00 53.25 138 ARG A CA 1
ATOM 753 C C . ARG A 1 93 ? -17.398 -40.393 -7.961 1.00 49.22 138 ARG A C 1
ATOM 754 O O . ARG A 1 93 ? -17.303 -40.321 -9.190 1.00 48.73 138 ARG A O 1
ATOM 762 N N . GLY A 1 94 ? -18.115 -39.539 -7.246 1.00 45.97 139 GLY A N 1
ATOM 763 C CA . GLY A 1 94 ? -18.787 -38.433 -7.889 1.00 47.93 139 GLY A CA 1
ATOM 764 C C . GLY A 1 94 ? -19.888 -38.873 -8.838 1.00 56.94 139 GLY A C 1
ATOM 765 O O . GLY A 1 94 ? -19.838 -38.558 -10.030 1.00 60.46 139 GLY A O 1
ATOM 766 N N . ASP A 1 95 ? -20.861 -39.629 -8.328 1.00 49.70 140 ASP A N 1
ATOM 767 C CA . ASP A 1 95 ? -22.064 -39.915 -9.094 1.00 47.43 140 ASP A CA 1
ATOM 768 C C . ASP A 1 95 ? -23.297 -39.448 -8.330 1.00 49.29 140 ASP A C 1
ATOM 769 O O . ASP A 1 95 ? -23.353 -39.537 -7.107 1.00 47.55 140 ASP A O 1
ATOM 774 N N . VAL A 1 96 ? -24.286 -38.959 -9.070 1.00 49.34 141 VAL A N 1
ATOM 775 C CA . VAL A 1 96 ? -25.510 -38.425 -8.495 1.00 45.53 141 VAL A CA 1
ATOM 776 C C . VAL A 1 96 ? -26.702 -39.241 -8.969 1.00 49.65 141 VAL A C 1
ATOM 777 O O . VAL A 1 96 ? -26.822 -39.503 -10.165 1.00 54.52 141 VAL A O 1
ATOM 781 N N . MET A 1 97 ? -27.580 -39.635 -8.045 1.00 46.84 142 MET A N 1
ATOM 782 C CA . MET A 1 97 ? -28.821 -40.349 -8.395 1.00 48.68 142 MET A CA 1
ATOM 783 C C . MET A 1 97 ? -30.044 -39.791 -7.681 1.00 47.74 142 MET A C 1
ATOM 784 O O . MET A 1 97 ? -29.959 -39.357 -6.540 1.00 47.38 142 MET A O 1
ATOM 789 N N . VAL A 1 98 ? -31.195 -39.803 -8.337 1.00 44.12 143 VAL A N 1
ATOM 790 C CA . VAL A 1 98 ? -32.382 -39.283 -7.663 1.00 48.55 143 VAL A CA 1
ATOM 791 C C . VAL A 1 98 ? -33.440 -40.367 -7.447 1.00 42.72 143 VAL A C 1
ATOM 792 O O . VAL A 1 98 ? -34.150 -40.726 -8.376 1.00 44.08 143 VAL A O 1
ATOM 796 N N . ILE A 1 99 ? -33.582 -40.830 -6.206 1.00 39.69 144 ILE A N 1
ATOM 797 C CA . ILE A 1 99 ? -34.338 -42.051 -5.912 1.00 42.92 144 ILE A CA 1
ATOM 798 C C . ILE A 1 99 ? -35.691 -41.774 -5.266 1.00 43.79 144 ILE A C 1
ATOM 799 O O . ILE A 1 99 ? -35.770 -41.430 -4.076 1.00 47.94 144 ILE A O 1
ATOM 804 N N . PRO A 1 100 ? -36.764 -41.966 -6.045 1.00 36.29 145 PRO A N 1
ATOM 805 C CA . PRO A 1 100 ? -38.127 -41.695 -5.606 1.00 39.88 145 PRO A CA 1
ATOM 806 C C . PRO A 1 100 ? -38.448 -42.408 -4.311 1.00 41.81 145 PRO A C 1
ATOM 807 O O . PRO A 1 100 ? -37.793 -43.385 -3.975 1.00 45.55 145 PRO A O 1
ATOM 811 N N . ALA A 1 101 ? -39.405 -41.876 -3.564 1.00 42.60 146 ALA A N 1
ATOM 812 C CA . ALA A 1 101 ? -39.893 -42.532 -2.366 1.00 41.35 146 ALA A CA 1
ATOM 813 C C . ALA A 1 101 ? -40.630 -43.741 -2.845 1.00 41.36 146 ALA A C 1
ATOM 814 O O . ALA A 1 101 ? -41.106 -43.765 -3.976 1.00 45.89 146 ALA A O 1
ATOM 816 N N . GLY A 1 102 ? -40.651 -44.787 -2.036 1.00 46.64 147 GLY A N 1
ATOM 817 C CA . GLY A 1 102 ? -41.435 -45.963 -2.360 1.00 44.73 147 GLY A CA 1
ATOM 818 C C . GLY A 1 102 ? -40.746 -46.796 -3.426 1.00 43.80 147 GLY A C 1
ATOM 819 O O . GLY A 1 102 ? -40.969 -47.997 -3.528 1.00 45.70 147 GLY A O 1
ATOM 820 N N . ALA A 1 103 ? -39.865 -46.164 -4.195 1.00 46.61 148 ALA A N 1
ATOM 821 C CA . ALA A 1 103 ? -39.064 -46.878 -5.179 1.00 48.82 148 ALA A CA 1
ATOM 822 C C . ALA A 1 103 ? -38.124 -47.788 -4.412 1.00 47.80 148 ALA A C 1
ATOM 823 O O . ALA A 1 103 ? -37.450 -47.346 -3.480 1.00 46.33 148 ALA A O 1
ATOM 825 N N . THR A 1 104 ? -38.099 -49.064 -4.779 1.00 45.04 149 THR A N 1
ATOM 826 C CA . THR A 1 104 ? -37.294 -50.017 -4.036 1.00 42.65 149 THR A CA 1
ATOM 827 C C . THR A 1 104 ? -35.924 -50.124 -4.648 1.00 42.31 149 THR A C 1
ATOM 828 O O . THR A 1 104 ? -35.793 -50.149 -5.859 1.00 43.73 149 THR A O 1
ATOM 832 N N . ILE A 1 105 ? -34.894 -50.209 -3.822 1.00 42.86 150 ILE A N 1
ATOM 833 C CA . ILE A 1 105 ? -33.540 -50.239 -4.364 1.00 46.92 150 ILE A CA 1
ATOM 834 C C . ILE A 1 105 ? -32.625 -51.194 -3.642 1.00 47.63 150 ILE A C 1
ATOM 835 O O . ILE A 1 105 ? -32.685 -51.313 -2.424 1.00 49.85 150 ILE A O 1
ATOM 840 N N . TYR A 1 106 ? -31.763 -51.868 -4.392 1.00 49.05 151 TYR A N 1
ATOM 841 C CA . TYR A 1 106 ? -30.624 -52.543 -3.773 1.00 56.40 151 TYR A CA 1
ATOM 842 C C . TYR A 1 106 ? -29.316 -52.070 -4.412 1.00 58.34 151 TYR A C 1
ATOM 843 O O . TYR A 1 106 ? -29.335 -51.250 -5.344 1.00 54.19 151 TYR A O 1
ATOM 852 N N . LEU A 1 107 ? -28.199 -52.569 -3.879 1.00 55.17 152 LEU A N 1
ATOM 853 C CA . LEU A 1 107 ? -26.862 -52.188 -4.322 1.00 53.43 152 LEU A CA 1
ATOM 854 C C . LEU A 1 107 ? -25.842 -53.267 -3.994 1.00 56.22 152 LEU A C 1
ATOM 855 O O . LEU A 1 107 ? -26.020 -54.023 -3.026 1.00 57.26 152 LEU A O 1
ATOM 860 N N . VAL A 1 108 ? -24.746 -53.298 -4.756 1.00 58.31 153 VAL A N 1
ATOM 861 C CA . VAL A 1 108 ? -23.599 -54.147 -4.399 1.00 58.97 153 VAL A CA 1
ATOM 862 C C . VAL A 1 108 ? -22.268 -53.414 -4.474 1.00 57.87 153 VAL A C 1
ATOM 863 O O . VAL A 1 108 ? -21.940 -52.839 -5.509 1.00 55.99 153 VAL A O 1
ATOM 867 N N . ASN A 1 109 ? -21.495 -53.443 -3.389 1.00 60.74 154 ASN A N 1
ATOM 868 C CA . ASN A 1 109 ? -20.127 -52.961 -3.473 1.00 60.42 154 ASN A CA 1
ATOM 869 C C . ASN A 1 109 ? -19.286 -54.179 -3.759 1.00 64.41 154 ASN A C 1
ATOM 870 O O . ASN A 1 109 ? -18.978 -54.983 -2.872 1.00 62.00 154 ASN A O 1
ATOM 875 N N . HIS A 1 110 ? -18.899 -54.286 -5.022 1.00 69.12 155 HIS A N 1
ATOM 876 C CA . HIS A 1 110 ? -17.981 -55.309 -5.456 1.00 67.94 155 HIS A CA 1
ATOM 877 C C . HIS A 1 110 ? -16.767 -54.516 -5.862 1.00 77.44 155 HIS A C 1
ATOM 878 O O . HIS A 1 110 ? -16.726 -53.883 -6.926 1.00 82.15 155 HIS A O 1
ATOM 885 N N . GLU A 1 111 ? -15.778 -54.556 -4.988 1.00 73.56 156 GLU A N 1
ATOM 886 C CA . GLU A 1 111 ? -14.603 -53.746 -5.143 1.00 72.88 156 GLU A CA 1
ATOM 887 C C . GLU A 1 111 ? -13.853 -53.974 -3.856 1.00 71.43 156 GLU A C 1
ATOM 888 O O . GLU A 1 111 ? -14.430 -54.395 -2.861 1.00 65.68 156 GLU A O 1
ATOM 894 N N . ASN A 1 112 ? -12.567 -53.678 -3.886 1.00 74.81 157 ASN A N 1
ATOM 895 C CA . ASN A 1 112 ? -11.649 -54.087 -2.843 1.00 77.60 157 ASN A CA 1
ATOM 896 C C . ASN A 1 112 ? -11.304 -53.008 -1.815 1.00 81.16 157 ASN A C 1
ATOM 897 O O . ASN A 1 112 ? -10.513 -53.247 -0.895 1.00 83.44 157 ASN A O 1
ATOM 902 N N . GLU A 1 113 ? -11.873 -51.817 -1.981 1.00 75.93 158 GLU A N 1
ATOM 903 C CA . GLU A 1 113 ? -11.756 -50.795 -0.949 1.00 70.42 158 GLU A CA 1
ATOM 904 C C . GLU A 1 113 ? -13.144 -50.352 -0.528 1.00 63.61 158 GLU A C 1
ATOM 905 O O . GLU A 1 113 ? -14.139 -50.889 -1.011 1.00 65.88 158 GLU A O 1
ATOM 911 N N . ASP A 1 114 ? -13.222 -49.393 0.381 1.00 63.11 159 ASP A N 1
ATOM 912 C CA . ASP A 1 114 ? -14.510 -49.065 0.973 1.00 59.60 159 ASP A CA 1
ATOM 913 C C . ASP A 1 114 ? -15.412 -48.350 -0.024 1.00 59.50 159 ASP A C 1
ATOM 914 O O . ASP A 1 114 ? -15.028 -48.114 -1.166 1.00 60.80 159 ASP A O 1
ATOM 919 N N . LEU A 1 115 ? -16.632 -48.056 0.399 1.00 61.73 160 LEU A N 1
ATOM 920 C CA . LEU A 1 115 ? -17.587 -47.331 -0.427 1.00 60.06 160 LEU A CA 1
ATOM 921 C C . LEU A 1 115 ? -18.288 -46.299 0.438 1.00 60.76 160 LEU A C 1
ATOM 922 O O . LEU A 1 115 ? -18.928 -46.647 1.428 1.00 59.27 160 LEU A O 1
ATOM 927 N N . GLN A 1 116 ? -18.154 -45.029 0.077 1.00 61.80 161 GLN A N 1
ATOM 928 C CA . GLN A 1 116 ? -18.859 -43.973 0.785 1.00 56.70 161 GLN A CA 1
ATOM 929 C C . GLN A 1 116 ? -19.916 -43.380 -0.130 1.00 57.53 161 GLN A C 1
ATOM 930 O O . GLN A 1 116 ? -19.653 -43.128 -1.310 1.00 56.00 161 GLN A O 1
ATOM 936 N N . ILE A 1 117 ? -21.113 -43.185 0.426 1.00 58.80 162 ILE A N 1
ATOM 937 C CA . ILE A 1 117 ? -22.251 -42.616 -0.301 1.00 51.24 162 ILE A CA 1
ATOM 938 C C . ILE A 1 117 ? -22.986 -41.619 0.610 1.00 53.78 162 ILE A C 1
ATOM 939 O O . ILE A 1 117 ? -23.287 -41.924 1.766 1.00 60.42 162 ILE A O 1
ATOM 944 N N . VAL A 1 118 ? -23.230 -40.412 0.117 1.00 48.29 163 VAL A N 1
ATOM 945 C CA . VAL A 1 118 ? -23.964 -39.412 0.883 1.00 43.72 163 VAL A CA 1
ATOM 946 C C . VAL A 1 118 ? -25.359 -39.231 0.316 1.00 42.75 163 VAL A C 1
ATOM 947 O O . VAL A 1 118 ? -25.542 -38.970 -0.870 1.00 41.64 163 VAL A O 1
ATOM 951 N N . LYS A 1 119 ? -26.346 -39.403 1.183 1.00 44.23 164 LYS A N 1
ATOM 952 C CA . LYS A 1 119 ? -27.746 -39.295 0.803 1.00 42.93 164 LYS A CA 1
ATOM 953 C C . LYS A 1 119 ? -28.400 -38.021 1.352 1.00 42.30 164 LYS A C 1
ATOM 954 O O . LYS A 1 119 ? -28.135 -37.586 2.482 1.00 43.28 164 LYS A O 1
ATOM 960 N N . LEU A 1 120 ? -29.257 -37.421 0.546 1.00 34.55 165 LEU A N 1
ATOM 961 C CA . LEU A 1 120 ? -30.094 -36.369 1.052 1.00 38.64 165 LEU A CA 1
ATOM 962 C C . LEU A 1 120 ? -31.531 -36.851 1.079 1.00 41.07 165 LEU A C 1
ATOM 963 O O . LEU A 1 120 ? -32.157 -37.043 0.044 1.00 38.82 165 LEU A O 1
ATOM 968 N N . ILE A 1 121 ? -32.067 -37.010 2.275 1.00 39.17 166 ILE A N 1
ATOM 969 C CA . ILE A 1 121 ? -33.384 -37.586 2.409 1.00 41.75 166 ILE A CA 1
ATOM 970 C C . ILE A 1 121 ? -34.471 -36.618 2.920 1.00 44.17 166 ILE A C 1
ATOM 971 O O . ILE A 1 121 ? -34.378 -36.071 4.019 1.00 42.44 166 ILE A O 1
ATOM 976 N N . GLN A 1 122 ? -35.502 -36.429 2.092 1.00 46.06 167 GLN A N 1
ATOM 977 C CA . GLN A 1 122 ? -36.694 -35.654 2.440 1.00 45.10 167 GLN A CA 1
ATOM 978 C C . GLN A 1 122 ? -37.885 -36.550 2.768 1.00 43.13 167 GLN A C 1
ATOM 979 O O . GLN A 1 122 ? -38.497 -37.098 1.867 1.00 42.32 167 GLN A O 1
ATOM 985 N N . PRO A 1 123 ? -38.250 -36.655 4.054 1.00 44.21 168 PRO A N 1
ATOM 986 C CA . PRO A 1 123 ? -39.433 -37.418 4.476 1.00 45.95 168 PRO A CA 1
ATOM 987 C C . PRO A 1 123 ? -40.693 -37.005 3.709 1.00 49.13 168 PRO A C 1
ATOM 988 O O . PRO A 1 123 ? -40.982 -35.808 3.657 1.00 52.34 168 PRO A O 1
ATOM 992 N N . ILE A 1 124 ? -41.410 -37.964 3.115 1.00 46.08 169 ILE A N 1
ATOM 993 C CA . ILE A 1 124 ? -42.638 -37.662 2.381 1.00 38.59 169 ILE A CA 1
ATOM 994 C C . ILE A 1 124 ? -43.865 -37.792 3.273 1.00 42.62 169 ILE A C 1
ATOM 995 O O . ILE A 1 124 ? -44.941 -37.279 2.952 1.00 43.31 169 ILE A O 1
ATOM 1000 N N . ASN A 1 125 ? -43.685 -38.434 4.422 1.00 45.33 170 ASN A N 1
ATOM 1001 C CA . ASN A 1 125 ? -44.818 -38.821 5.250 1.00 49.47 170 ASN A CA 1
ATOM 1002 C C . ASN A 1 125 ? -44.966 -37.902 6.421 1.00 49.87 170 ASN A C 1
ATOM 1003 O O . ASN A 1 125 ? -45.827 -37.028 6.434 1.00 55.34 170 ASN A O 1
ATOM 1008 N N . ASN A 1 126 ? -44.109 -38.109 7.408 1.00 44.56 171 ASN A N 1
ATOM 1009 C CA . ASN A 1 126 ? -44.088 -37.236 8.550 1.00 46.54 171 ASN A CA 1
ATOM 1010 C C . ASN A 1 126 ? -42.901 -36.314 8.414 1.00 53.60 171 ASN A C 1
ATOM 1011 O O . ASN A 1 126 ? -41.768 -36.776 8.298 1.00 58.57 171 ASN A O 1
ATOM 1016 N N . PRO A 1 127 ? -43.158 -34.997 8.408 1.00 60.11 172 PRO A N 1
ATOM 1017 C CA . PRO A 1 127 ? -42.143 -33.981 8.095 1.00 53.22 172 PRO A CA 1
ATOM 1018 C C . PRO A 1 127 ? -40.907 -34.117 8.960 1.00 49.97 172 PRO A C 1
ATOM 1019 O O . PRO A 1 127 ? -41.002 -34.179 10.185 1.00 47.27 172 PRO A O 1
ATOM 1023 N N . GLY A 1 128 ? -39.753 -34.164 8.305 1.00 53.44 173 GLY A N 1
ATOM 1024 C CA . GLY A 1 128 ? -38.487 -34.335 8.987 1.00 53.26 173 GLY A CA 1
ATOM 1025 C C . GLY A 1 128 ? -38.413 -35.662 9.704 1.00 54.92 173 GLY A C 1
ATOM 1026 O O . GLY A 1 128 ? -37.621 -35.797 10.631 1.00 57.83 173 GLY A O 1
ATOM 1027 N N . GLU A 1 129 ? -39.271 -36.613 9.315 1.00 52.70 174 GLU A N 1
ATOM 1028 C CA . GLU A 1 129 ? -39.211 -37.991 9.816 1.00 50.73 174 GLU A CA 1
ATOM 1029 C C . GLU A 1 129 ? -39.442 -39.057 8.739 1.00 51.23 174 GLU A C 1
ATOM 1030 O O . GLU A 1 129 ? -40.523 -39.160 8.153 1.00 44.03 174 GLU A O 1
ATOM 1036 N N . PHE A 1 130 ? -38.426 -39.884 8.516 1.00 56.09 175 PHE A N 1
ATOM 1037 C CA . PHE A 1 130 ? -38.504 -40.924 7.500 1.00 50.73 175 PHE A CA 1
ATOM 1038 C C . PHE A 1 130 ? -38.184 -42.272 8.141 1.00 46.55 175 PHE A C 1
ATOM 1039 O O . PHE A 1 130 ? -37.830 -42.342 9.326 1.00 41.65 175 PHE A O 1
ATOM 1047 N N . LYS A 1 131 ? -38.263 -43.333 7.343 1.00 43.40 176 LYS A N 1
ATOM 1048 C CA . LYS A 1 131 ? -37.862 -44.646 7.814 1.00 43.64 176 LYS A CA 1
ATOM 1049 C C . LYS A 1 131 ? -37.572 -45.635 6.702 1.00 42.97 176 LYS A C 1
ATOM 1050 O O . LYS A 1 131 ? -37.66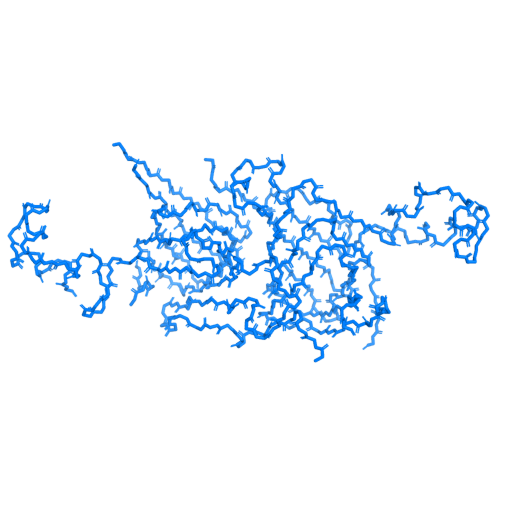9 -45.318 5.513 1.00 38.95 176 LYS A O 1
ATOM 1056 N N . ASP A 1 132 ? -37.243 -46.847 7.135 1.00 43.73 177 ASP A N 1
ATOM 1057 C CA . ASP A 1 132 ? -36.584 -47.851 6.317 1.00 44.70 177 ASP A CA 1
ATOM 1058 C C . ASP A 1 132 ? -37.429 -49.103 6.187 1.00 50.01 177 ASP A C 1
ATOM 1059 O O . ASP A 1 132 ? -37.618 -49.832 7.160 1.00 55.98 177 ASP A O 1
ATOM 1064 N N . TYR A 1 133 ? -37.923 -49.378 4.989 1.00 50.48 178 TYR A N 1
ATOM 1065 C CA . TYR A 1 133 ? -38.799 -50.533 4.794 1.00 52.96 178 TYR A CA 1
ATOM 1066 C C . TYR A 1 133 ? -38.012 -51.656 4.151 1.00 47.14 178 TYR A C 1
ATOM 1067 O O . TYR A 1 133 ? -37.545 -51.520 3.007 1.00 49.34 178 TYR A O 1
ATOM 1076 N N . LEU A 1 134 ? -37.899 -52.760 4.894 1.00 43.51 179 LEU A N 1
ATOM 1077 C CA . LEU A 1 134 ? -36.860 -53.782 4.691 1.00 45.42 179 LEU A CA 1
ATOM 1078 C C . LEU A 1 134 ? -37.368 -55.252 4.519 1.00 46.87 179 LEU A C 1
ATOM 1079 O O . LEU A 1 134 ? -38.307 -55.665 5.197 1.00 51.79 179 LEU A O 1
ATOM 1084 N N . SER A 1 135 ? -36.738 -56.037 3.633 1.00 48.44 180 SER A N 1
ATOM 1085 C CA . SER A 1 135 ? -37.073 -57.476 3.426 1.00 49.02 180 SER A CA 1
ATOM 1086 C C . SER A 1 135 ? -36.519 -58.564 4.399 1.00 53.07 180 SER A C 1
ATOM 1087 O O . SER A 1 135 ? -37.133 -59.628 4.491 1.00 58.68 180 SER A O 1
ATOM 1090 N N . ALA A 1 136 ? -35.372 -58.357 5.066 1.00 49.33 181 ALA A N 1
ATOM 1091 C CA . ALA A 1 136 ? -34.821 -59.401 5.965 1.00 54.30 181 ALA A CA 1
ATOM 1092 C C . ALA A 1 136 ? -34.147 -58.974 7.298 1.00 54.14 181 ALA A C 1
ATOM 1093 O O . ALA A 1 136 ? -33.222 -58.170 7.315 1.00 40.91 181 ALA A O 1
ATOM 1095 N N . GLY A 1 137 ? -34.616 -59.545 8.409 1.00 66.45 182 GLY A N 1
ATOM 1096 C CA . GLY A 1 137 ? -33.981 -59.390 9.716 1.00 64.42 182 GLY A CA 1
ATOM 1097 C C . GLY A 1 137 ? -34.955 -59.579 10.881 1.00 72.64 182 GLY A C 1
ATOM 1098 O O . GLY A 1 137 ? -36.170 -59.681 10.671 1.00 65.66 182 GLY A O 1
ATOM 1099 N N . GLY A 1 138 ? -34.436 -59.642 12.108 1.00 72.91 183 GLY A N 1
ATOM 1100 C CA . GLY A 1 138 ? -35.264 -59.536 13.306 1.00 73.52 183 GLY A CA 1
ATOM 1101 C C . GLY A 1 138 ? -36.250 -60.677 13.515 1.00 83.07 183 GLY A C 1
ATOM 1102 O O . GLY A 1 138 ? -36.394 -61.539 12.650 1.00 87.63 183 GLY A O 1
ATOM 1103 N N . GLU A 1 139 ? -36.916 -60.708 14.668 1.00 85.10 184 GLU A N 1
ATOM 1104 C CA . GLU A 1 139 ? -38.177 -61.444 14.789 1.00 78.12 184 GLU A CA 1
ATOM 1105 C C . GLU A 1 139 ? -39.229 -60.484 14.250 1.00 78.64 184 GLU A C 1
ATOM 1106 O O . GLU A 1 139 ? -40.293 -60.881 13.749 1.00 73.72 184 GLU A O 1
ATOM 1112 N N . ASP A 1 140 ? -38.917 -59.199 14.412 1.00 77.10 185 ASP A N 1
ATOM 1113 C CA . ASP A 1 140 ? -39.787 -58.114 13.992 1.00 73.13 185 ASP A CA 1
ATOM 1114 C C . ASP A 1 140 ? -39.419 -57.439 12.666 1.00 69.91 185 ASP A C 1
ATOM 1115 O O . ASP A 1 140 ? -40.172 -56.604 12.192 1.00 69.66 185 ASP A O 1
ATOM 1120 N N . GLN A 1 141 ? -38.294 -57.801 12.054 1.00 71.89 186 GLN A N 1
ATOM 1121 C CA . GLN A 1 141 ? -37.734 -56.958 10.979 1.00 68.25 186 GLN A CA 1
ATOM 1122 C C . GLN A 1 141 ? -38.002 -57.236 9.480 1.00 64.04 186 GLN A C 1
ATOM 1123 O O . GLN A 1 141 ? -37.342 -56.631 8.638 1.00 56.33 186 GLN A O 1
ATOM 1129 N N . SER A 1 142 ? -38.890 -58.165 9.127 1.00 68.28 187 SER A N 1
ATOM 1130 C CA . SER A 1 142 ? -39.265 -58.301 7.705 1.00 61.57 187 SER A CA 1
ATOM 1131 C C . SER A 1 142 ? -40.730 -58.036 7.371 1.00 60.06 187 SER A C 1
ATOM 1132 O O . SER A 1 142 ? -41.648 -58.462 8.088 1.00 60.54 187 SER A O 1
ATOM 1135 N N . TYR A 1 143 ? -40.926 -57.366 6.238 1.00 53.07 188 TYR A N 1
ATOM 1136 C CA . TYR A 1 143 ? -42.250 -56.998 5.781 1.00 42.59 188 TYR A CA 1
ATOM 1137 C C . TYR A 1 143 ? -42.920 -58.124 5.024 1.00 41.05 188 TYR A C 1
ATOM 1138 O O . TYR A 1 143 ? -43.981 -57.952 4.442 1.00 39.44 188 TYR A O 1
ATOM 1147 N N . TYR A 1 144 ? -42.243 -59.261 4.999 1.00 46.61 189 TYR A N 1
ATOM 1148 C CA . TYR A 1 144 ? -42.876 -60.542 4.754 1.00 43.59 189 TYR A CA 1
ATOM 1149 C C . TYR A 1 144 ? -42.999 -61.251 6.100 1.00 45.99 189 TYR A C 1
ATOM 1150 O O . TYR A 1 144 ? -44.099 -61.612 6.503 1.00 45.40 189 TYR A O 1
ATOM 1159 N N . THR A 1 145 ? -41.864 -61.452 6.777 1.00 48.25 190 THR A N 1
ATOM 1160 C CA . THR A 1 145 ? -41.812 -62.148 8.073 1.00 55.24 190 THR A CA 1
ATOM 1161 C C . THR A 1 145 ? -42.909 -61.694 9.025 1.00 59.07 190 THR A C 1
ATOM 1162 O O . THR A 1 145 ? -43.582 -62.518 9.634 1.00 62.13 190 THR A O 1
ATOM 1166 N N . VAL A 1 146 ? -43.110 -60.390 9.152 1.00 62.48 191 VAL A N 1
ATOM 1167 C CA . VAL A 1 146 ? -44.243 -59.941 9.943 1.00 64.08 191 VAL A CA 1
ATOM 1168 C C . VAL A 1 146 ? -45.429 -59.727 9.014 1.00 58.49 191 VAL A C 1
ATOM 1169 O O . VAL A 1 146 ? -45.452 -58.837 8.165 1.00 58.78 191 VAL A O 1
ATOM 1173 N N . PHE A 1 147 ? -46.369 -60.644 9.164 1.00 56.14 192 PHE A N 1
ATOM 1174 C CA . PHE A 1 147 ? -47.637 -60.693 8.464 1.00 56.51 192 PHE A CA 1
ATOM 1175 C C . PHE A 1 147 ? -48.150 -62.034 8.941 1.00 59.43 192 PHE A C 1
ATOM 1176 O O . PHE A 1 147 ? -47.354 -62.895 9.338 1.00 61.90 192 PHE A O 1
ATOM 1184 N N . SER A 1 148 ? -49.447 -62.270 8.854 1.00 51.75 193 SER A N 1
ATOM 1185 C CA . SER A 1 148 ? -49.931 -63.550 9.316 1.00 52.69 193 SER A CA 1
ATOM 1186 C C . SER A 1 148 ? -49.609 -64.603 8.274 1.00 50.03 193 SER A C 1
ATOM 1187 O O . SER A 1 148 ? -49.588 -64.325 7.072 1.00 46.01 193 SER A O 1
ATOM 1190 N N . ASN A 1 149 ? -49.341 -65.815 8.730 1.00 46.97 194 ASN A N 1
ATOM 1191 C CA . ASN A 1 149 ? -49.040 -66.841 7.773 1.00 48.21 194 ASN A CA 1
ATOM 1192 C C . ASN A 1 149 ? -50.243 -67.106 6.916 1.00 49.43 194 ASN A C 1
ATOM 1193 O O . ASN A 1 149 ? -50.095 -67.489 5.776 1.00 46.77 194 ASN A O 1
ATOM 1198 N N . ASP A 1 150 ? -51.438 -66.898 7.457 1.00 50.27 195 ASP A N 1
ATOM 1199 C CA . ASP A 1 150 ? -52.628 -67.115 6.653 1.00 48.12 195 ASP A CA 1
ATOM 1200 C C . ASP A 1 150 ? -52.699 -66.169 5.444 1.00 47.50 195 ASP A C 1
ATOM 1201 O O . ASP A 1 150 ? -53.014 -66.608 4.331 1.00 40.40 195 ASP A O 1
ATOM 1206 N N . VAL A 1 151 ? -52.358 -64.894 5.651 1.00 49.07 196 VAL A N 1
ATOM 1207 C CA . VAL A 1 151 ? -52.355 -63.896 4.566 1.00 45.56 196 VAL A CA 1
ATOM 1208 C C . VAL A 1 151 ? -51.125 -63.986 3.661 1.00 43.23 196 VAL A C 1
ATOM 1209 O O . VAL A 1 151 ? -51.174 -63.613 2.477 1.00 36.82 196 VAL A O 1
ATOM 1213 N N . LEU A 1 152 ? -50.027 -64.482 4.221 1.00 42.10 197 LEU A N 1
ATOM 1214 C CA . LEU A 1 152 ? -48.835 -64.699 3.432 1.00 41.27 197 LEU A CA 1
ATOM 1215 C C . LEU A 1 152 ? -49.125 -65.846 2.506 1.00 41.10 197 LEU A C 1
ATOM 1216 O O . LEU A 1 152 ? -48.936 -65.754 1.297 1.00 39.38 197 LEU A O 1
ATOM 1221 N N . GLU A 1 153 ? -49.615 -66.924 3.098 1.00 38.93 198 GLU A N 1
ATOM 1222 C CA . GLU A 1 153 ? -49.830 -68.167 2.397 1.00 39.79 198 GLU A CA 1
ATOM 1223 C C . GLU A 1 153 ? -50.873 -67.936 1.319 1.00 40.40 198 GLU A C 1
ATOM 1224 O O . GLU A 1 153 ? -50.678 -68.306 0.162 1.00 40.07 198 GLU A O 1
ATOM 1230 N N . ALA A 1 154 ? -51.966 -67.288 1.691 1.00 39.19 199 ALA A N 1
ATOM 1231 C CA . ALA A 1 154 ? -52.960 -66.887 0.706 1.00 38.87 199 ALA A CA 1
ATOM 1232 C C . ALA A 1 154 ? -52.355 -66.087 -0.451 1.00 46.10 199 ALA A C 1
ATOM 1233 O O . ALA A 1 154 ? -52.545 -66.440 -1.623 1.00 43.47 199 ALA A O 1
ATOM 1235 N N . ALA A 1 155 ? -51.618 -65.024 -0.104 1.00 46.65 200 ALA A N 1
ATOM 1236 C CA . ALA A 1 155 ? -51.103 -64.056 -1.079 1.00 39.40 200 ALA A CA 1
ATOM 1237 C C . ALA A 1 155 ? -50.056 -64.581 -2.071 1.00 41.90 200 ALA A C 1
ATOM 1238 O O . ALA A 1 155 ? -50.121 -64.270 -3.266 1.00 38.18 200 ALA A O 1
ATOM 1240 N N . LEU A 1 156 ? -49.092 -65.358 -1.571 1.00 47.67 201 LEU A N 1
ATOM 1241 C CA . LEU A 1 156 ? -48.011 -65.924 -2.403 1.00 48.60 201 LEU A CA 1
ATOM 1242 C C . LEU A 1 156 ? -48.400 -67.238 -3.112 1.00 47.50 201 LEU A C 1
ATOM 1243 O O . LEU A 1 156 ? -47.720 -67.669 -4.049 1.00 40.58 201 LEU A O 1
ATOM 1248 N N . ASP A 1 157 ? -49.505 -67.842 -2.663 1.00 50.00 202 ASP A N 1
ATOM 1249 C CA . ASP A 1 157 ? -50.011 -69.125 -3.175 1.00 54.57 202 ASP A CA 1
ATOM 1250 C C . ASP A 1 157 ? -49.031 -70.273 -2.946 1.00 56.00 202 ASP A C 1
ATOM 1251 O O . ASP A 1 157 ? -48.727 -71.031 -3.867 1.00 57.82 202 ASP A O 1
ATOM 1256 N N . ILE A 1 158 ? -48.534 -70.386 -1.718 1.00 52.96 203 ILE A N 1
ATOM 1257 C CA . ILE A 1 158 ? -47.581 -71.433 -1.361 1.00 57.01 203 ILE A CA 1
ATOM 1258 C C . ILE A 1 158 ? -47.797 -71.900 0.097 1.00 54.20 203 ILE A C 1
ATOM 1259 O O . ILE A 1 158 ? -48.310 -71.137 0.916 1.00 48.56 203 ILE A O 1
ATOM 1264 N N . PRO A 1 159 ? -47.407 -73.154 0.422 1.00 57.16 204 PRO A N 1
ATOM 1265 C CA . PRO A 1 159 ? -47.689 -73.723 1.754 1.00 61.82 204 PRO A CA 1
ATOM 1266 C C . PRO A 1 159 ? -47.031 -72.971 2.913 1.00 61.91 204 PRO A C 1
ATOM 1267 O O . PRO A 1 159 ? -45.847 -72.642 2.840 1.00 60.01 204 PRO A O 1
ATOM 1271 N N . ARG A 1 160 ? -47.777 -72.734 3.988 1.00 63.35 205 ARG A N 1
ATOM 1272 C CA . ARG A 1 160 ? -47.288 -71.852 5.052 1.00 62.27 205 ARG A CA 1
ATOM 1273 C C . ARG A 1 160 ? -46.037 -72.320 5.789 1.00 60.20 205 ARG A C 1
ATOM 1274 O O . ARG A 1 160 ? -45.241 -71.489 6.214 1.00 62.84 205 ARG A O 1
ATOM 1282 N N . ASP A 1 161 ? -45.844 -73.625 5.943 1.00 59.73 206 ASP A N 1
ATOM 1283 C CA . ASP A 1 161 ? -44.579 -74.096 6.514 1.00 64.24 206 ASP A CA 1
ATOM 1284 C C . ASP A 1 161 ? -43.420 -73.864 5.538 1.00 58.71 206 ASP A C 1
ATOM 1285 O O . ASP A 1 161 ? -42.288 -73.621 5.949 1.00 54.93 206 ASP A O 1
ATOM 1290 N N . ARG A 1 162 ? -43.726 -73.925 4.246 1.00 57.93 207 ARG A N 1
ATOM 1291 C CA . ARG A 1 162 ? -42.760 -73.642 3.187 1.00 56.58 207 ARG A CA 1
ATOM 1292 C C . ARG A 1 162 ? -42.383 -72.161 3.158 1.00 58.39 207 ARG A C 1
ATOM 1293 O O . ARG A 1 162 ? -41.302 -71.806 2.695 1.00 56.49 207 ARG A O 1
ATOM 1301 N N . LEU A 1 163 ? -43.281 -71.307 3.650 1.00 58.27 208 LEU A N 1
ATOM 1302 C CA . LEU A 1 163 ? -43.003 -69.880 3.802 1.00 49.10 208 LEU A CA 1
ATOM 1303 C C . LEU A 1 163 ? -42.137 -69.705 5.029 1.00 55.17 208 LEU A C 1
ATOM 1304 O O . LEU A 1 163 ? -41.264 -68.863 5.058 1.00 54.72 208 LEU A O 1
ATOM 1309 N N . GLU A 1 164 ? -42.408 -70.523 6.043 1.00 59.01 209 GLU A N 1
ATOM 1310 C CA . GLU A 1 164 ? -41.635 -70.507 7.262 1.00 61.73 209 GLU A CA 1
ATOM 1311 C C . GLU A 1 164 ? -40.158 -70.865 6.992 1.00 59.45 209 GLU A C 1
ATOM 1312 O O . GLU A 1 164 ? -39.311 -70.637 7.881 1.00 59.36 209 GLU A O 1
ATOM 1318 N N . ARG A 1 165 ? -39.836 -71.499 5.853 1.00 58.38 210 ARG A N 1
ATOM 1319 C CA . ARG A 1 165 ? -38.425 -71.760 5.521 1.00 59.77 210 ARG A CA 1
ATOM 1320 C C . ARG A 1 165 ? -37.734 -70.826 4.512 1.00 56.61 210 ARG A C 1
ATOM 1321 O O . ARG A 1 165 ? -36.536 -70.972 4.279 1.00 57.13 210 ARG A O 1
ATOM 1329 N N . VAL A 1 166 ? -38.460 -69.877 3.928 1.00 53.17 211 VAL A N 1
ATOM 1330 C CA . VAL A 1 166 ? -37.804 -68.975 2.972 1.00 51.09 211 VAL A CA 1
ATOM 1331 C C . VAL A 1 166 ? -37.640 -67.551 3.518 1.00 47.72 211 VAL A C 1
ATOM 1332 O O . VAL A 1 166 ? -36.524 -67.078 3.694 1.00 51.42 211 VAL A O 1
ATOM 1336 N N . PHE A 1 167 ? -38.749 -66.882 3.813 1.00 47.03 212 PHE A N 1
ATOM 1337 C CA . PHE A 1 167 ? -38.727 -65.509 4.325 1.00 49.04 212 PHE A CA 1
ATOM 1338 C C . PHE A 1 167 ? -38.428 -65.454 5.804 1.00 50.25 212 PHE A C 1
ATOM 1339 O O . PHE A 1 167 ? -38.416 -64.382 6.402 1.00 52.70 212 PHE A O 1
ATOM 1347 N N . LYS A 1 168 ? -38.258 -66.620 6.402 1.00 52.02 213 LYS A N 1
ATOM 1348 C CA . LYS A 1 168 ? -37.486 -66.720 7.620 1.00 58.41 213 LYS A CA 1
ATOM 1349 C C . LYS A 1 168 ? -36.590 -67.962 7.528 1.00 57.17 213 LYS A C 1
ATOM 1350 O O . LYS A 1 168 ? -37.092 -69.085 7.451 1.00 54.11 213 LYS A O 1
ATOM 1356 N N . GLN A 1 169 ? -35.272 -67.723 7.526 1.00 61.26 214 GLN A N 1
ATOM 1357 C CA . GLN A 1 169 ? -34.218 -68.755 7.479 1.00 60.98 214 GLN A CA 1
ATOM 1358 C C . GLN A 1 169 ? -32.833 -68.124 7.343 1.00 54.96 214 GLN A C 1
ATOM 1359 O O . GLN A 1 169 ? -32.331 -67.466 8.252 1.00 56.73 214 GLN A O 1
ATOM 1365 N N . GLY A 1 175 ? -29.538 -56.861 9.774 1.00 56.79 220 GLY A N 1
ATOM 1366 C CA . GLY A 1 175 ? -30.243 -55.775 9.108 1.00 53.68 220 GLY A CA 1
ATOM 1367 C C . GLY A 1 175 ? -30.028 -55.693 7.600 1.00 52.76 220 GLY A C 1
ATOM 1368 O O . GLY A 1 175 ? -30.129 -56.696 6.904 1.00 52.15 220 GLY A O 1
ATOM 1369 N N . LYS A 1 176 ? -29.746 -54.489 7.097 1.00 50.13 221 LYS A N 1
ATOM 1370 C CA . LYS A 1 176 ? -29.689 -54.219 5.649 1.00 48.37 221 LYS A CA 1
ATOM 1371 C C . LYS A 1 176 ? -28.396 -54.538 4.869 1.00 55.55 221 LYS A C 1
ATOM 1372 O O . LYS A 1 176 ? -28.461 -54.926 3.701 1.00 52.30 221 LYS A O 1
ATOM 1378 N N . ILE A 1 177 ? -27.229 -54.322 5.478 1.00 59.58 222 ILE A N 1
ATOM 1379 C CA . ILE A 1 177 ? -25.967 -54.603 4.797 1.00 49.88 222 ILE A CA 1
ATOM 1380 C C . ILE A 1 177 ? -25.446 -55.946 5.192 1.00 49.21 222 ILE A C 1
ATOM 1381 O O . ILE A 1 177 ? -25.333 -56.266 6.369 1.00 49.22 222 ILE A O 1
ATOM 1386 N N . ILE A 1 178 ? -25.120 -56.727 4.182 1.00 52.88 223 ILE A N 1
ATOM 1387 C CA . ILE A 1 178 ? -24.686 -58.093 4.370 1.00 60.10 223 ILE A CA 1
ATOM 1388 C C . ILE A 1 178 ? -23.468 -58.361 3.490 1.00 61.45 223 ILE A C 1
ATOM 1389 O O . ILE A 1 178 ? -23.025 -57.473 2.758 1.00 61.16 223 ILE A O 1
ATOM 1394 N N . LYS A 1 179 ? -22.911 -59.567 3.569 1.00 58.54 224 LYS A N 1
ATOM 1395 C CA . LYS A 1 179 ? -21.836 -59.933 2.656 1.00 60.67 224 LYS A CA 1
ATOM 1396 C C . LYS A 1 179 ? -22.430 -60.343 1.309 1.00 57.89 224 LYS A C 1
ATOM 1397 O O . LYS A 1 179 ? -23.581 -60.775 1.245 1.00 57.29 224 LYS A O 1
ATOM 1403 N N . GLY A 1 180 ? -21.661 -60.190 0.235 1.00 54.33 225 GLY A N 1
ATOM 1404 C CA . GLY A 1 180 ? -22.188 -60.415 -1.097 1.00 47.56 225 GLY A CA 1
ATOM 1405 C C . GLY A 1 180 ? -21.490 -61.525 -1.843 1.00 51.08 225 GLY A C 1
ATOM 1406 O O . GLY A 1 180 ? -21.483 -61.532 -3.071 1.00 55.48 225 GLY A O 1
ATOM 1407 N N . ARG A 1 203 ? -33.187 -42.304 -17.147 1.00 67.26 248 ARG A N 1
ATOM 1408 C CA . ARG A 1 203 ? -32.948 -40.877 -16.940 1.00 72.08 248 ARG A CA 1
ATOM 1409 C C . ARG A 1 203 ? -32.984 -40.543 -15.451 1.00 71.66 248 ARG A C 1
ATOM 1410 O O . ARG A 1 203 ? -33.824 -39.761 -14.998 1.00 66.55 248 ARG A O 1
ATOM 1418 N N . ALA A 1 204 ? -32.058 -41.151 -14.707 1.00 69.04 249 ALA A N 1
ATOM 1419 C CA . ALA A 1 204 ? -32.104 -41.196 -13.244 1.00 62.22 249 ALA A CA 1
ATOM 1420 C C . ALA A 1 204 ? -30.799 -40.784 -12.590 1.00 50.62 249 ALA A C 1
ATOM 1421 O O . ALA A 1 204 ? -30.770 -39.910 -11.738 1.00 48.71 249 ALA A O 1
ATOM 1423 N N . LEU A 1 205 ? -29.743 -41.515 -12.915 1.00 57.88 250 LEU A N 1
ATOM 1424 C CA . LEU A 1 205 ? -28.393 -41.155 -12.503 1.00 63.39 250 LEU A CA 1
ATOM 1425 C C . LEU A 1 205 ? -27.851 -40.067 -13.423 1.00 65.98 250 LEU A C 1
ATOM 1426 O O . LEU A 1 205 ? -28.215 -40.007 -14.597 1.00 72.87 250 LEU A O 1
ATOM 1431 N N . ILE A 1 206 ? -26.996 -39.201 -12.892 1.00 54.54 251 ILE A N 1
ATOM 1432 C CA . ILE A 1 206 ? -26.083 -38.466 -13.751 1.00 56.42 251 ILE A CA 1
ATOM 1433 C C . ILE A 1 206 ? -24.727 -38.321 -13.066 1.00 58.36 251 ILE A C 1
ATOM 1434 O O . ILE A 1 206 ? -24.650 -38.086 -11.858 1.00 55.18 251 ILE A O 1
ATOM 1439 N N . LYS A 1 207 ? -23.659 -38.486 -13.843 1.00 56.17 252 LYS A N 1
ATOM 1440 C CA . LYS A 1 207 ? -22.339 -38.589 -13.272 1.00 53.86 252 LYS A CA 1
ATOM 1441 C C . LYS A 1 207 ? -21.854 -37.182 -13.053 1.00 55.28 252 LYS A C 1
ATOM 1442 O O . LYS A 1 207 ? -21.628 -36.426 -13.997 1.00 54.67 252 LYS A O 1
ATOM 1448 N N . LEU A 1 208 ? -21.683 -36.851 -11.781 1.00 51.25 253 LEU A N 1
ATOM 1449 C CA . LEU A 1 208 ? -21.487 -35.478 -11.379 1.00 47.33 253 LEU A CA 1
ATOM 1450 C C . LEU A 1 208 ? -20.082 -35.014 -11.685 1.00 57.70 253 LEU A C 1
ATOM 1451 O O . LEU A 1 208 ? -19.883 -33.905 -12.180 1.00 63.87 253 LEU A O 1
ATOM 1456 N N . GLU A 1 209 ? -19.096 -35.851 -11.392 1.00 54.55 254 GLU A N 1
ATOM 1457 C CA . GLU A 1 209 ? -17.730 -35.397 -11.523 1.00 48.65 254 GLU A CA 1
ATOM 1458 C C . GLU A 1 209 ? -17.347 -35.409 -12.982 1.00 47.94 254 GLU A C 1
ATOM 1459 O O . GLU A 1 209 ? -16.344 -34.834 -13.380 1.00 54.05 254 GLU A O 1
ATOM 1465 N N . ASN A 1 210 ? -18.178 -36.042 -13.788 1.00 46.46 255 ASN A N 1
ATOM 1466 C CA . ASN A 1 210 ? -17.911 -36.125 -15.205 1.00 53.86 255 ASN A CA 1
ATOM 1467 C C . ASN A 1 210 ? -18.573 -34.971 -15.944 1.00 60.45 255 ASN A C 1
ATOM 1468 O O . ASN A 1 210 ? -18.631 -34.977 -17.165 1.00 63.90 255 ASN A O 1
ATOM 1473 N N . GLN A 1 211 ? -19.109 -34.008 -15.187 1.00 62.51 256 GLN A N 1
ATOM 1474 C CA . GLN A 1 211 ? -19.695 -32.775 -15.745 1.00 59.66 256 GLN A CA 1
ATOM 1475 C C . GLN A 1 211 ? -18.686 -31.616 -15.837 1.00 63.27 256 GLN A C 1
ATOM 1476 O O . GLN A 1 211 ? -17.512 -31.770 -15.488 1.00 64.20 256 GLN A O 1
ATOM 1482 N N . THR A 1 212 ? -19.151 -30.448 -16.287 1.00 67.15 257 THR A N 1
ATOM 1483 C CA . THR A 1 212 ? -18.269 -29.282 -16.484 1.00 68.09 257 THR A CA 1
ATOM 1484 C C . THR A 1 212 ? -18.353 -28.254 -15.355 1.00 62.91 257 THR A C 1
ATOM 1485 O O . THR A 1 212 ? -19.423 -27.699 -15.083 1.00 57.38 257 THR A O 1
ATOM 1489 N N . PRO A 1 213 ? -17.208 -27.998 -14.703 1.00 59.41 258 PRO A N 1
ATOM 1490 C CA . PRO A 1 213 ? -17.086 -27.128 -13.532 1.00 53.42 258 PRO A CA 1
ATOM 1491 C C . PRO A 1 213 ? -17.617 -25.759 -13.847 1.00 50.41 258 PRO A C 1
ATOM 1492 O O . PRO A 1 213 ? -17.289 -25.223 -14.900 1.00 51.59 258 PRO A O 1
ATOM 1496 N N . VAL A 1 214 ? -18.434 -25.208 -12.961 1.00 49.78 259 VAL A N 1
ATOM 1497 C CA . VAL A 1 214 ? -18.930 -23.852 -13.152 1.00 52.83 259 VAL A CA 1
ATOM 1498 C C . VAL A 1 214 ? -17.863 -22.843 -12.758 1.00 56.77 259 VAL A C 1
ATOM 1499 O O . VAL A 1 214 ? -17.821 -21.726 -13.286 1.00 57.88 259 VAL A O 1
ATOM 1503 N N . TYR A 1 215 ? -17.010 -23.253 -11.819 1.00 58.11 260 TYR A N 1
ATOM 1504 C CA . TYR A 1 215 ? -15.873 -22.459 -11.362 1.00 53.51 260 TYR A CA 1
ATOM 1505 C C . TYR A 1 215 ? -14.640 -23.371 -11.297 1.00 53.16 260 TYR A C 1
ATOM 1506 O O . TYR A 1 215 ? -14.687 -24.414 -10.640 1.00 51.87 260 TYR A O 1
ATOM 1515 N N . SER A 1 216 ? -13.553 -22.988 -11.975 1.00 55.63 261 SER A N 1
ATOM 1516 C CA . SER A 1 216 ? -12.321 -23.803 -12.021 1.00 57.23 261 SER A CA 1
ATOM 1517 C C . SER A 1 216 ? -10.957 -23.111 -11.720 1.00 64.33 261 SER A C 1
ATOM 1518 O O . SER A 1 216 ? -10.241 -23.542 -10.825 1.00 66.06 261 SER A O 1
ATOM 1521 N N . ASN A 1 217 ? -10.550 -22.119 -12.514 1.00 63.99 262 ASN A N 1
ATOM 1522 C CA . ASN A 1 217 ? -9.220 -21.474 -12.351 1.00 64.32 262 ASN A CA 1
ATOM 1523 C C . ASN A 1 217 ? -8.000 -22.412 -12.096 1.00 66.61 262 ASN A C 1
ATOM 1524 O O . ASN A 1 217 ? -7.671 -23.251 -12.936 1.00 74.52 262 ASN A O 1
ATOM 1529 N N . GLN A 1 218 ? -7.322 -22.231 -10.967 1.00 64.27 263 GLN A N 1
ATOM 1530 C CA . GLN A 1 218 ? -6.211 -23.086 -10.518 1.00 61.48 263 GLN A CA 1
ATOM 1531 C C . GLN A 1 218 ? -6.448 -23.542 -9.076 1.00 58.47 263 GLN A C 1
ATOM 1532 O O . GLN A 1 218 ? -6.228 -24.690 -8.731 1.00 63.97 263 GLN A O 1
ATOM 1538 N N . TYR A 1 219 ? -6.765 -22.581 -8.219 1.00 62.52 264 TYR A N 1
ATOM 1539 C CA . TYR A 1 219 ? -7.002 -22.792 -6.789 1.00 57.91 264 TYR A CA 1
ATOM 1540 C C . TYR A 1 219 ? -8.184 -23.692 -6.373 1.00 51.55 264 TYR A C 1
ATOM 1541 O O . TYR A 1 219 ? -8.380 -23.918 -5.184 1.00 52.30 264 TYR A O 1
ATOM 1550 N N . GLY A 1 220 ? -9.007 -24.145 -7.316 1.00 50.25 265 GLY A N 1
ATOM 1551 C CA . GLY A 1 220 ? -10.002 -25.167 -7.000 1.00 49.02 265 GLY A CA 1
ATOM 1552 C C . GLY A 1 220 ? -11.078 -25.412 -8.046 1.00 42.89 265 GLY A C 1
ATOM 1553 O O . GLY A 1 220 ? -11.283 -24.579 -8.889 1.00 48.13 265 GLY A O 1
ATOM 1554 N N . GLN A 1 221 ? -11.800 -26.523 -8.005 1.00 40.77 266 GLN A N 1
ATOM 1555 C CA . GLN A 1 221 ? -12.834 -26.725 -9.031 1.00 46.25 266 GLN A CA 1
ATOM 1556 C C . GLN A 1 221 ? -14.201 -27.166 -8.483 1.00 50.06 266 GLN A C 1
ATOM 1557 O O . GLN A 1 221 ? -14.270 -28.034 -7.616 1.00 50.32 266 GLN A O 1
ATOM 1563 N N . MET A 1 222 ? -15.284 -26.557 -8.978 1.00 49.88 267 MET A N 1
ATOM 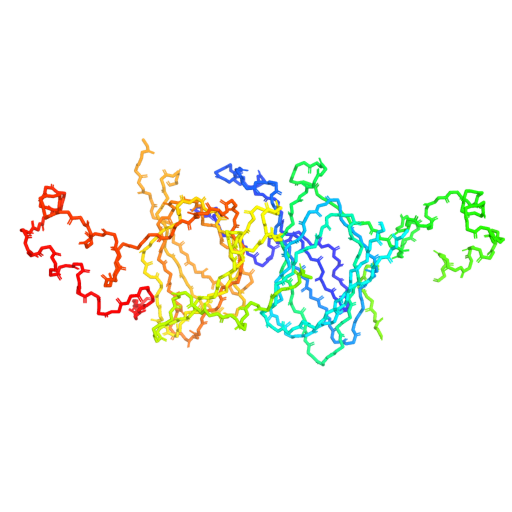1564 C CA . MET A 1 222 ? -16.631 -26.861 -8.468 1.00 49.21 267 MET A CA 1
ATOM 1565 C C . MET A 1 222 ? -17.640 -27.345 -9.509 1.00 49.89 267 MET A C 1
ATOM 1566 O O . MET A 1 222 ? -18.028 -26.597 -10.412 1.00 49.00 267 MET A O 1
ATOM 1571 N N . PHE A 1 223 ? -18.087 -28.589 -9.341 1.00 49.83 268 PHE A N 1
ATOM 1572 C CA . PHE A 1 223 ? -19.074 -29.208 -10.228 1.00 49.27 268 PHE A CA 1
ATOM 1573 C C . PHE A 1 223 ? -20.463 -29.080 -9.618 1.00 46.57 268 PHE A C 1
ATOM 1574 O O . PHE A 1 223 ? -20.641 -29.310 -8.411 1.00 47.42 268 PHE A O 1
ATOM 1582 N N . GLU A 1 224 ? -21.448 -28.717 -10.437 1.00 42.73 269 GLU A N 1
ATOM 1583 C CA . GLU A 1 224 ? -22.810 -28.566 -9.924 1.00 45.93 269 GLU A CA 1
ATOM 1584 C C . GLU A 1 224 ? -23.924 -29.011 -10.871 1.00 44.59 269 GLU A C 1
ATOM 1585 O O . GLU A 1 224 ? -23.943 -28.650 -12.051 1.00 43.08 269 GLU A O 1
ATOM 1591 N N . ALA A 1 225 ? -24.857 -29.786 -10.327 1.00 43.04 270 ALA A N 1
ATOM 1592 C CA . ALA A 1 225 ? -26.065 -30.169 -11.038 1.00 48.66 270 ALA A CA 1
ATOM 1593 C C . ALA A 1 225 ? -27.285 -29.539 -10.365 1.00 54.91 270 ALA A C 1
ATOM 1594 O O . ALA A 1 225 ? -27.523 -29.768 -9.177 1.00 53.41 270 ALA A O 1
ATOM 1596 N N . CYS A 1 226 ? -28.052 -28.748 -11.118 1.00 58.09 271 CYS A N 1
ATOM 1597 C CA . CYS A 1 226 ? -29.213 -28.048 -10.553 1.00 58.35 271 CYS A CA 1
ATOM 1598 C C . CYS A 1 226 ? -30.567 -28.415 -11.199 1.00 59.54 271 CYS A C 1
ATOM 1599 O O . CYS A 1 226 ? -30.624 -28.851 -12.357 1.00 59.11 271 CYS A O 1
ATOM 1602 N N . PRO A 1 227 ? -31.658 -28.271 -10.428 1.00 55.07 272 PRO A N 1
ATOM 1603 C CA . PRO A 1 227 ? -33.016 -28.506 -10.912 1.00 56.32 272 PRO A CA 1
ATOM 1604 C C . PRO A 1 227 ? -33.338 -27.799 -12.223 1.00 59.67 272 PRO A C 1
ATOM 1605 O O . PRO A 1 227 ? -34.059 -28.350 -13.057 1.00 57.78 272 PRO A O 1
ATOM 1609 N N . ASP A 1 228 ? -32.818 -26.595 -12.410 1.00 54.40 273 ASP A N 1
ATOM 1610 C CA . ASP A 1 228 ? -33.199 -25.815 -13.573 1.00 53.60 273 ASP A CA 1
ATOM 1611 C C . ASP A 1 228 ? -32.741 -26.482 -14.864 1.00 58.61 273 ASP A C 1
ATOM 1612 O O . ASP A 1 228 ? -33.364 -26.313 -15.916 1.00 52.83 273 ASP A O 1
ATOM 1617 N N . GLU A 1 229 ? -31.632 -27.217 -14.771 1.00 67.34 274 GLU A N 1
ATOM 1618 C CA . GLU A 1 229 ? -31.116 -28.041 -15.868 1.00 64.88 274 GLU A CA 1
ATOM 1619 C C . GLU A 1 229 ? -31.505 -29.517 -15.818 1.00 58.85 274 GLU A C 1
ATOM 1620 O O . GLU A 1 229 ? -31.315 -30.241 -16.796 1.00 57.56 274 GLU A O 1
ATOM 1626 N N . PHE A 1 230 ? -32.041 -29.961 -14.685 1.00 58.57 275 PHE A N 1
ATOM 1627 C CA . PHE A 1 230 ? -32.264 -31.396 -14.448 1.00 62.21 275 PHE A CA 1
ATOM 1628 C C . PHE A 1 230 ? -33.614 -31.798 -13.852 1.00 56.90 275 PHE A C 1
ATOM 1629 O O . PHE A 1 230 ? -33.782 -31.806 -12.625 1.00 53.68 275 PHE A O 1
ATOM 1637 N N . PRO A 1 231 ? -34.576 -32.137 -14.720 1.00 53.68 276 PRO A N 1
ATOM 1638 C CA . PRO A 1 231 ? -35.958 -32.339 -14.282 1.00 54.08 276 PRO A CA 1
ATOM 1639 C C . PRO A 1 231 ? -36.043 -33.220 -13.040 1.00 56.15 276 PRO A C 1
ATOM 1640 O O . PRO A 1 231 ? -36.731 -32.853 -12.094 1.00 59.19 276 PRO A O 1
ATOM 1644 N N . GLN A 1 232 ? -35.282 -34.309 -13.012 1.00 55.44 277 GLN A N 1
ATOM 1645 C CA . GLN A 1 232 ? -35.297 -35.260 -11.903 1.00 50.89 277 GLN A CA 1
ATOM 1646 C C . GLN A 1 232 ? -35.064 -34.604 -10.539 1.00 53.22 277 GLN A C 1
ATOM 1647 O O . GLN A 1 232 ? -35.422 -35.149 -9.494 1.00 47.38 277 GLN A O 1
ATOM 1653 N N . LEU A 1 233 ? -34.430 -33.441 -10.555 1.00 54.34 278 LEU A N 1
ATOM 1654 C CA . LEU A 1 233 ? -34.181 -32.705 -9.330 1.00 51.51 278 LEU A CA 1
ATOM 1655 C C . LEU A 1 233 ? -35.383 -31.870 -8.902 1.00 50.81 278 LEU A C 1
ATOM 1656 O O . LEU A 1 233 ? -35.615 -31.656 -7.706 1.00 47.72 278 LEU A O 1
ATOM 1661 N N . GLN A 1 234 ? -36.150 -31.417 -9.888 1.00 52.75 279 GLN A N 1
ATOM 1662 C CA . GLN A 1 234 ? -37.315 -30.562 -9.646 1.00 57.52 279 GLN A CA 1
ATOM 1663 C C . GLN A 1 234 ? -38.268 -31.147 -8.597 1.00 59.01 279 GLN A C 1
ATOM 1664 O O . GLN A 1 234 ? -38.926 -30.410 -7.853 1.00 61.51 279 GLN A O 1
ATOM 1670 N N . ARG A 1 235 ? -38.347 -32.475 -8.564 1.00 57.70 280 ARG A N 1
ATOM 1671 C CA . ARG A 1 235 ? -39.069 -33.186 -7.520 1.00 57.38 280 ARG A CA 1
ATOM 1672 C C . ARG A 1 235 ? -38.491 -32.827 -6.162 1.00 55.44 280 ARG A C 1
ATOM 1673 O O . ARG A 1 235 ? -39.086 -32.107 -5.360 1.00 52.67 280 ARG A O 1
ATOM 1681 N N . THR A 1 236 ? -37.283 -33.324 -5.944 1.00 61.96 281 THR A N 1
ATOM 1682 C CA . THR A 1 236 ? -36.634 -33.294 -4.650 1.00 58.44 281 THR A CA 1
ATOM 1683 C C . THR A 1 236 ? -36.331 -31.885 -4.199 1.00 52.00 281 THR A C 1
ATOM 1684 O O . THR A 1 236 ? -35.979 -31.684 -3.043 1.00 54.47 281 THR A O 1
ATOM 1688 N N . ASN A 1 237 ? -36.480 -30.934 -5.126 1.00 52.59 282 ASN A N 1
ATOM 1689 C CA . ASN A 1 237 ? -36.341 -29.490 -4.877 1.00 55.83 282 ASN A CA 1
ATOM 1690 C C . ASN A 1 237 ? -34.893 -29.016 -4.806 1.00 57.81 282 ASN A C 1
ATOM 1691 O O . ASN A 1 237 ? -34.609 -27.826 -4.946 1.00 56.98 282 ASN A O 1
ATOM 1696 N N . VAL A 1 238 ? -33.972 -29.962 -4.660 1.00 57.72 283 VAL A N 1
ATOM 1697 C CA . VAL A 1 238 ? -32.607 -29.636 -4.283 1.00 47.09 283 VAL A CA 1
ATOM 1698 C C . VAL A 1 238 ? -31.614 -29.673 -5.432 1.00 47.90 283 VAL A C 1
ATOM 1699 O O . VAL A 1 238 ? -31.947 -30.049 -6.548 1.00 44.11 283 VAL A O 1
ATOM 1703 N N . ALA A 1 239 ? -30.375 -29.294 -5.128 1.00 57.58 284 ALA A N 1
ATOM 1704 C CA . ALA A 1 239 ? -29.283 -29.322 -6.101 1.00 52.75 284 ALA A CA 1
ATOM 1705 C C . ALA A 1 239 ? -28.063 -30.059 -5.526 1.00 48.18 284 ALA A C 1
ATOM 1706 O O . ALA A 1 239 ? -27.931 -30.191 -4.310 1.00 43.78 284 ALA A O 1
ATOM 1708 N N . ALA A 1 240 ? -27.179 -30.545 -6.395 1.00 48.47 285 ALA A N 1
ATOM 1709 C CA . ALA A 1 240 ? -26.071 -31.389 -5.950 1.00 44.51 285 ALA A CA 1
ATOM 1710 C C . ALA A 1 240 ? -24.727 -30.841 -6.400 1.00 41.08 285 ALA A C 1
ATOM 1711 O O . ALA A 1 240 ? -24.581 -30.391 -7.532 1.00 41.95 285 ALA A O 1
ATOM 1713 N N . ALA A 1 241 ? -23.736 -30.897 -5.522 1.00 38.41 286 ALA A N 1
ATOM 1714 C CA . ALA A 1 241 ? -22.447 -30.293 -5.847 1.00 46.16 286 ALA A CA 1
ATOM 1715 C C . ALA A 1 241 ? -21.209 -30.941 -5.216 1.00 47.38 286 ALA A C 1
ATOM 1716 O O . ALA A 1 241 ? -21.278 -31.647 -4.191 1.00 43.41 286 ALA A O 1
ATOM 1718 N N . ILE A 1 242 ? -20.074 -30.705 -5.865 1.00 47.63 287 ILE A N 1
ATOM 1719 C CA . ILE A 1 242 ? -18.792 -31.172 -5.357 1.00 46.04 287 ILE A CA 1
ATOM 1720 C C . ILE A 1 242 ? -17.732 -30.102 -5.588 1.00 45.55 287 ILE A C 1
ATOM 1721 O O . ILE A 1 242 ? -17.535 -29.646 -6.711 1.00 47.56 287 ILE A O 1
ATOM 1726 N N . VAL A 1 243 ? -17.083 -29.684 -4.507 1.00 44.57 288 VAL A N 1
ATOM 1727 C CA . VAL A 1 243 ? -16.136 -28.572 -4.524 1.00 46.12 288 VAL A CA 1
ATOM 1728 C C . VAL A 1 243 ? -14.740 -29.025 -4.112 1.00 49.93 288 VAL A C 1
ATOM 1729 O O . VAL A 1 243 ? -14.574 -29.750 -3.133 1.00 51.48 288 VAL A O 1
ATOM 1733 N N . ASP A 1 244 ? -13.728 -28.594 -4.849 1.00 50.12 289 ASP A N 1
ATOM 1734 C CA . ASP A 1 244 ? -12.360 -28.817 -4.415 1.00 47.89 289 ASP A CA 1
ATOM 1735 C C . ASP A 1 244 ? -11.629 -27.514 -4.253 1.00 48.16 289 ASP A C 1
ATOM 1736 O O . ASP A 1 244 ? -11.654 -26.661 -5.130 1.00 48.37 289 ASP A O 1
ATOM 1741 N N . ILE A 1 245 ? -10.994 -27.343 -3.109 1.00 47.04 290 ILE A N 1
ATOM 1742 C CA . ILE A 1 245 ? -10.155 -26.182 -2.931 1.00 49.05 290 ILE A CA 1
ATOM 1743 C C . ILE A 1 245 ? -8.729 -26.656 -2.659 1.00 53.68 290 ILE A C 1
ATOM 1744 O O . ILE A 1 245 ? -8.500 -27.475 -1.768 1.00 52.06 290 ILE A O 1
ATOM 1749 N N . LYS A 1 246 ? -7.778 -26.144 -3.440 1.00 56.11 291 LYS A N 1
ATOM 1750 C CA . LYS A 1 246 ? -6.409 -26.660 -3.440 1.00 55.69 291 LYS A CA 1
ATOM 1751 C C . LYS A 1 246 ? -5.730 -26.328 -2.131 1.00 52.35 291 LYS A C 1
ATOM 1752 O O . LYS A 1 246 ? -6.337 -25.740 -1.245 1.00 46.98 291 LYS A O 1
ATOM 1758 N N . GLN A 1 247 ? -4.471 -26.730 -2.009 1.00 55.68 292 GLN A N 1
ATOM 1759 C CA . GLN A 1 247 ? -3.703 -26.455 -0.805 1.00 53.60 292 GLN A CA 1
ATOM 1760 C C . GLN A 1 247 ? -3.651 -24.960 -0.630 1.00 48.02 292 GLN A C 1
ATOM 1761 O O . GLN A 1 247 ? -3.399 -24.235 -1.586 1.00 54.10 292 GLN A O 1
ATOM 1767 N N . GLY A 1 248 ? -3.951 -24.490 0.570 1.00 45.49 293 GLY A N 1
ATOM 1768 C CA . GLY A 1 248 ? -3.929 -23.061 0.829 1.00 56.99 293 GLY A CA 1
ATOM 1769 C C . GLY A 1 248 ? -4.799 -22.221 -0.094 1.00 55.63 293 GLY A C 1
ATOM 1770 O O . GLY A 1 248 ? -4.601 -21.009 -0.227 1.00 58.62 293 GLY A O 1
ATOM 1771 N N . GLY A 1 249 ? -5.761 -22.869 -0.740 1.00 55.03 294 GLY A N 1
ATOM 1772 C CA . GLY A 1 249 ? -6.698 -22.180 -1.600 1.00 48.32 294 GLY A CA 1
ATOM 1773 C C . GLY A 1 249 ? -7.768 -21.522 -0.767 1.00 42.15 294 GLY A C 1
ATOM 1774 O O . GLY A 1 249 ? -7.759 -21.618 0.462 1.00 40.01 294 GLY A O 1
ATOM 1775 N N . MET A 1 250 ? -8.665 -20.819 -1.449 1.00 48.16 295 MET A N 1
ATOM 1776 C CA . MET A 1 250 ? -9.784 -20.119 -0.826 1.00 49.12 295 MET A CA 1
ATOM 1777 C C . MET A 1 250 ? -10.957 -19.961 -1.781 1.00 40.74 295 MET A C 1
ATOM 1778 O O . MET A 1 250 ? -10.769 -19.612 -2.939 1.00 39.24 295 MET A O 1
ATOM 1783 N N . MET A 1 251 ? -12.170 -20.146 -1.285 1.00 38.80 296 MET A N 1
ATOM 1784 C CA . MET A 1 251 ? -13.326 -19.746 -2.059 1.00 38.60 296 MET A CA 1
ATOM 1785 C C . MET A 1 251 ? -13.790 -18.477 -1.425 1.00 35.97 296 MET A C 1
ATOM 1786 O O . MET A 1 251 ? -14.151 -18.453 -0.246 1.00 35.41 296 MET A O 1
ATOM 1791 N N . VAL A 1 252 ? -13.766 -17.422 -2.223 1.00 37.70 297 VAL A N 1
ATOM 1792 C CA . VAL A 1 252 ? -13.882 -16.066 -1.718 1.00 38.26 297 VAL A CA 1
ATOM 1793 C C . VAL A 1 252 ? -15.232 -15.837 -1.058 1.00 41.97 297 VAL A C 1
ATOM 1794 O O . VAL A 1 252 ? -16.177 -16.600 -1.279 1.00 38.27 297 VAL A O 1
ATOM 1798 N N . PRO A 1 253 ? -15.321 -14.793 -0.225 1.00 42.27 298 PRO A N 1
ATOM 1799 C CA . PRO A 1 253 ? -16.618 -14.435 0.341 1.00 38.17 298 PRO A CA 1
ATOM 1800 C C . PRO A 1 253 ? -17.686 -14.316 -0.748 1.00 39.95 298 PRO A C 1
ATOM 1801 O O . PRO A 1 253 ? -17.448 -13.717 -1.803 1.00 38.29 298 PRO A O 1
ATOM 1805 N N . HIS A 1 254 ? -18.839 -14.931 -0.491 1.00 42.41 299 HIS A N 1
ATOM 1806 C CA . HIS A 1 254 ? -19.976 -14.914 -1.401 1.00 38.22 299 HIS A CA 1
ATOM 1807 C C . HIS A 1 254 ? -21.160 -15.520 -0.681 1.00 37.49 299 HIS A C 1
ATOM 1808 O O . HIS A 1 254 ? -21.042 -15.905 0.480 1.00 33.84 299 HIS A O 1
ATOM 1815 N N . PHE A 1 255 ? -22.293 -15.633 -1.379 1.00 42.37 300 PHE A N 1
ATOM 1816 C CA . PHE A 1 255 ? -23.488 -16.277 -0.798 1.00 41.01 300 PHE A CA 1
ATOM 1817 C C . PHE A 1 255 ? -24.452 -16.846 -1.826 1.00 39.69 300 PHE A C 1
ATOM 1818 O O . PHE A 1 255 ? -24.411 -16.485 -3.006 1.00 37.08 300 PHE A O 1
ATOM 1826 N N . ASN A 1 256 ? -25.354 -17.700 -1.350 1.00 40.15 301 ASN A N 1
ATOM 1827 C CA . ASN A 1 256 ? -26.395 -18.258 -2.202 1.00 39.56 301 ASN A CA 1
ATOM 1828 C C . ASN A 1 256 ? -27.727 -17.517 -2.108 1.00 39.81 301 ASN A C 1
ATOM 1829 O O . ASN A 1 256 ? -28.245 -17.261 -1.014 1.00 37.30 301 ASN A O 1
ATOM 1834 N N . SER A 1 257 ? -28.261 -17.184 -3.278 1.00 37.73 302 SER A N 1
ATOM 1835 C CA . SER A 1 257 ? -29.500 -16.436 -3.413 1.00 38.57 302 SER A CA 1
ATOM 1836 C C . SER A 1 257 ? -30.608 -16.995 -2.546 1.00 40.53 302 SER A C 1
ATOM 1837 O O . SER A 1 257 ? -31.073 -16.341 -1.608 1.00 35.84 302 SER A O 1
ATOM 1840 N N . ARG A 1 258 ? -30.982 -18.231 -2.875 1.00 44.27 303 ARG A N 1
ATOM 1841 C CA . ARG A 1 258 ? -32.100 -18.991 -2.292 1.00 45.59 303 ARG A CA 1
ATOM 1842 C C . ARG A 1 258 ? -31.649 -20.246 -1.546 1.00 43.97 303 ARG A C 1
ATOM 1843 O O . ARG A 1 258 ? -32.111 -20.526 -0.437 1.00 40.10 303 ARG A O 1
ATOM 1851 N N . ALA A 1 259 ? -30.849 -21.061 -2.227 1.00 44.95 304 ALA A N 1
ATOM 1852 C CA . ALA A 1 259 ? -30.378 -22.340 -1.693 1.00 44.77 304 ALA A CA 1
ATOM 1853 C C . ALA A 1 259 ? -29.784 -22.286 -0.287 1.00 44.36 304 ALA A C 1
ATOM 1854 O O . ALA A 1 259 ? -29.045 -21.362 0.064 1.00 43.88 304 ALA A O 1
ATOM 1856 N N . THR A 1 260 ? -30.145 -23.279 0.521 1.00 40.05 305 THR A N 1
ATOM 1857 C CA . THR A 1 260 ? -29.501 -23.496 1.805 1.00 40.91 305 THR A CA 1
ATOM 1858 C C . THR A 1 260 ? -28.688 -24.749 1.623 1.00 44.60 305 THR A C 1
ATOM 1859 O O . THR A 1 260 ? -29.257 -25.819 1.463 1.00 46.58 305 THR A O 1
ATOM 1863 N N . TRP A 1 261 ? -27.363 -24.619 1.632 1.00 46.76 306 TRP A N 1
ATOM 1864 C CA . TRP A 1 261 ? -26.469 -25.738 1.352 1.00 40.57 306 TRP A CA 1
ATOM 1865 C C . TRP A 1 261 ? -26.075 -26.518 2.583 1.00 37.88 306 TRP A C 1
ATOM 1866 O O . TRP A 1 261 ? -25.754 -25.948 3.609 1.00 38.58 306 TRP A O 1
ATOM 1877 N N . ALA A 1 262 ? -26.099 -27.835 2.482 1.00 36.55 307 ALA A N 1
ATOM 1878 C CA . ALA A 1 262 ? -25.497 -28.651 3.515 1.00 34.31 307 ALA A CA 1
ATOM 1879 C C . ALA A 1 262 ? -24.345 -29.346 2.842 1.00 40.10 307 ALA A C 1
ATOM 1880 O O . ALA A 1 262 ? -24.521 -30.040 1.839 1.00 41.46 307 ALA A O 1
ATOM 1882 N N . VAL A 1 263 ? -23.154 -29.138 3.379 1.00 40.10 308 VAL A N 1
ATOM 1883 C CA . VAL A 1 263 ? -21.962 -29.641 2.742 1.00 39.52 308 VAL A CA 1
ATOM 1884 C C . VAL A 1 263 ? -21.110 -30.422 3.703 1.00 42.01 308 VAL A C 1
ATOM 1885 O O . VAL A 1 263 ? -20.886 -30.026 4.839 1.00 35.92 308 VAL A O 1
ATOM 1889 N N . PHE A 1 264 ? -20.626 -31.541 3.197 1.00 44.65 309 PHE A N 1
ATOM 1890 C CA . PHE A 1 264 ? -19.960 -32.544 3.990 1.00 45.92 309 PHE A CA 1
ATOM 1891 C C . PHE A 1 264 ? -18.496 -32.534 3.602 1.00 42.40 309 PHE A C 1
ATOM 1892 O O . PHE A 1 264 ? -18.148 -32.144 2.488 1.00 40.47 309 PHE A O 1
ATOM 1900 N N . VAL A 1 265 ? -17.629 -32.945 4.517 1.00 40.38 310 VAL A N 1
ATOM 1901 C CA . VAL A 1 265 ? -16.226 -32.886 4.207 1.00 46.63 310 VAL A CA 1
ATOM 1902 C C . VAL A 1 265 ? -15.715 -34.262 3.796 1.00 49.68 310 VAL A C 1
ATOM 1903 O O . VAL A 1 265 ? -15.396 -35.123 4.620 1.00 46.30 310 VAL A O 1
ATOM 1907 N N . ALA A 1 266 ? -15.580 -34.409 2.486 1.00 47.54 311 ALA A N 1
ATOM 1908 C CA . ALA A 1 266 ? -15.202 -35.654 1.865 1.00 43.33 311 ALA A CA 1
ATOM 1909 C C . ALA A 1 266 ? -13.831 -36.084 2.342 1.00 57.78 311 ALA A C 1
ATOM 1910 O O . ALA A 1 266 ? -13.686 -37.104 3.016 1.00 69.42 311 ALA A O 1
ATOM 1912 N N . GLU A 1 267 ? -12.829 -35.289 1.974 1.00 56.91 312 GLU A N 1
ATOM 1913 C CA . GLU A 1 267 ? -11.440 -35.574 2.278 1.00 47.68 312 GLU A CA 1
ATOM 1914 C C . GLU A 1 267 ? -10.703 -34.275 2.562 1.00 49.54 312 GLU A C 1
ATOM 1915 O O . GLU A 1 267 ? -10.983 -33.234 1.953 1.00 55.14 312 GLU A O 1
ATOM 1921 N N . GLY A 1 268 ? -9.761 -34.339 3.493 1.00 49.91 313 GLY A N 1
ATOM 1922 C CA . GLY A 1 268 ? -8.859 -33.234 3.747 1.00 48.98 313 GLY A CA 1
ATOM 1923 C C . GLY A 1 268 ? -9.270 -32.483 4.986 1.00 48.74 313 GLY A C 1
ATOM 1924 O O . GLY A 1 268 ? -10.117 -32.958 5.731 1.00 49.10 313 GLY A O 1
ATOM 1925 N N . ALA A 1 269 ? -8.656 -31.324 5.212 1.00 51.62 314 ALA A N 1
ATOM 1926 C CA . ALA A 1 269 ? -9.114 -30.390 6.242 1.00 48.91 314 ALA A CA 1
ATOM 1927 C C . ALA A 1 269 ? -8.994 -28.937 5.772 1.00 50.34 314 ALA A C 1
ATOM 1928 O O . ALA A 1 269 ? -8.538 -28.671 4.653 1.00 50.23 314 ALA A O 1
ATOM 1930 N N . GLY A 1 270 ? -9.402 -28.006 6.634 1.00 48.14 315 GLY A N 1
ATOM 1931 C CA . GLY A 1 270 ? -9.653 -26.633 6.227 1.00 42.99 315 GLY A CA 1
ATOM 1932 C C . GLY A 1 270 ? -10.362 -25.829 7.307 1.00 46.61 315 GLY A C 1
ATOM 1933 O O . GLY A 1 270 ? -10.245 -26.115 8.502 1.00 43.91 315 GLY A O 1
ATOM 1934 N N . SER A 1 271 ? -11.120 -24.824 6.881 1.00 45.12 316 SER A N 1
ATOM 1935 C CA . SER A 1 271 ? -11.628 -23.816 7.790 1.00 40.38 316 SER A CA 1
ATOM 1936 C C . SER A 1 271 ? -12.548 -22.901 7.026 1.00 42.14 316 SER A C 1
ATOM 1937 O O . SER A 1 271 ? -12.493 -22.853 5.796 1.00 43.58 316 SER A O 1
ATOM 1940 N N . PHE A 1 272 ? -13.364 -22.144 7.759 1.00 39.25 317 PHE A N 1
ATOM 1941 C CA . PHE A 1 272 ? -14.354 -21.267 7.154 1.00 40.46 317 PHE A CA 1
ATOM 1942 C C . PHE A 1 272 ? -14.730 -20.077 8.038 1.00 47.97 317 PHE A C 1
ATOM 1943 O O . PHE A 1 272 ? -14.682 -20.161 9.287 1.00 50.29 317 PHE A O 1
ATOM 1951 N N . GLU A 1 273 ? -15.142 -18.992 7.373 1.00 47.24 318 GLU A N 1
ATOM 1952 C CA . GLU A 1 273 ? -15.788 -17.858 8.036 1.00 44.16 318 GLU A CA 1
ATOM 1953 C C . GLU A 1 273 ? -17.101 -17.542 7.357 1.00 44.59 318 GLU A C 1
ATOM 1954 O O . GLU A 1 273 ? -17.170 -17.465 6.130 1.00 43.64 318 GLU A O 1
ATOM 1960 N N . MET A 1 274 ? -18.136 -17.335 8.161 1.00 46.71 319 MET A N 1
ATOM 1961 C CA . MET A 1 274 ? -19.460 -17.009 7.646 1.00 40.97 319 MET A CA 1
ATOM 1962 C C . MET A 1 274 ? -20.108 -15.980 8.545 1.00 39.42 319 MET A C 1
ATOM 1963 O O . MET A 1 274 ? -20.122 -16.130 9.760 1.00 40.58 319 MET A O 1
ATOM 1968 N N . ALA A 1 275 ? -20.658 -14.933 7.954 1.00 39.72 320 ALA A N 1
ATOM 1969 C CA . ALA A 1 275 ? -21.241 -13.875 8.759 1.00 44.37 320 ALA A CA 1
ATOM 1970 C C . ALA A 1 275 ? -22.693 -14.200 9.118 1.00 50.49 320 ALA A C 1
ATOM 1971 O O . ALA A 1 275 ? -23.522 -14.376 8.222 1.00 46.99 320 ALA A O 1
ATOM 1973 N N . CYS A 1 276 ? -22.991 -14.309 10.420 1.00 55.49 321 CYS A N 1
ATOM 1974 C CA . CYS A 1 276 ? -24.368 -14.590 10.869 1.00 54.07 321 CYS A CA 1
ATOM 1975 C C . CYS A 1 276 ? -25.012 -13.465 11.665 1.00 58.06 321 CYS A C 1
ATOM 1976 O O . CYS A 1 276 ? -24.478 -13.041 12.701 1.00 59.33 321 CYS A O 1
ATOM 1979 N N . PRO A 1 277 ? -26.153 -12.969 11.160 1.00 58.52 322 PRO A N 1
ATOM 1980 C CA . PRO A 1 277 ? -27.048 -11.981 11.775 1.00 62.68 322 PRO A CA 1
ATOM 1981 C C . PRO A 1 277 ? -27.842 -12.520 12.969 1.00 64.86 322 PRO A C 1
ATOM 1982 O O . PRO A 1 277 ? -28.199 -11.731 13.850 1.00 61.85 322 PRO A O 1
ATOM 1986 N N . HIS A 1 278 ? -28.135 -13.821 12.990 1.00 62.81 323 HIS A N 1
ATOM 1987 C CA . HIS A 1 278 ? -28.928 -14.392 14.083 1.00 67.39 323 HIS A CA 1
ATOM 1988 C C . HIS A 1 278 ? -28.050 -14.600 15.315 1.00 64.20 323 HIS A C 1
ATOM 1989 O O . HIS A 1 278 ? -28.519 -14.605 16.455 1.00 63.87 323 HIS A O 1
ATOM 1996 N N . LEU A 1 279 ? -26.758 -14.753 15.074 1.00 64.83 324 LEU A N 1
ATOM 1997 C CA . LEU A 1 279 ? -25.839 -15.098 16.140 1.00 63.36 324 LEU A CA 1
ATOM 1998 C C . LEU A 1 279 ? -24.789 -14.020 16.374 1.00 61.81 324 LEU A C 1
ATOM 1999 O O . LEU A 1 279 ? -24.795 -13.367 17.418 1.00 62.48 324 LEU A O 1
ATOM 2004 N N . SER A 1 286 ? -31.247 -5.777 16.192 1.00 61.60 333 SER A N 1
ATOM 2005 C CA . SER A 1 286 ? -30.423 -6.981 16.176 1.00 66.31 333 SER A CA 1
ATOM 2006 C C . SER A 1 286 ? -30.134 -7.484 14.748 1.00 70.16 333 SER A C 1
ATOM 2007 O O . SER A 1 286 ? -30.314 -8.663 14.438 1.00 73.11 333 SER A O 1
ATOM 2010 N N . SER A 1 287 ? -29.711 -6.562 13.882 1.00 76.58 334 SER A N 1
ATOM 2011 C CA . SER A 1 287 ? -29.130 -6.878 12.567 1.00 74.11 334 SER A CA 1
ATOM 2012 C C . SER A 1 287 ? -27.597 -6.884 12.596 1.00 73.28 334 SER A C 1
ATOM 2013 O O . SER A 1 287 ? -26.947 -6.957 11.544 1.00 67.33 334 SER A O 1
ATOM 2016 N N . ARG A 1 288 ? -27.028 -6.741 13.792 1.00 69.06 335 ARG A N 1
ATOM 2017 C CA . ARG A 1 288 ? -25.588 -6.807 13.957 1.00 60.71 335 ARG A CA 1
ATOM 2018 C C . ARG A 1 288 ? -25.082 -8.203 13.586 1.00 65.36 335 ARG A C 1
ATOM 2019 O O . ARG A 1 288 ? -25.551 -9.224 14.096 1.00 62.81 335 ARG A O 1
ATOM 2027 N N . PHE A 1 289 ? -24.122 -8.244 12.676 1.00 67.86 336 PHE A N 1
ATOM 2028 C CA . PHE A 1 289 ? -23.516 -9.505 12.286 1.00 60.93 336 PHE A CA 1
ATOM 2029 C C . PHE A 1 289 ? -22.455 -9.882 13.309 1.00 65.31 336 PHE A C 1
ATOM 2030 O O . PHE A 1 289 ? -21.651 -9.028 13.710 1.00 58.47 336 PHE A O 1
ATOM 2038 N N . GLU A 1 290 ? -22.449 -11.148 13.737 1.00 73.21 337 GLU A N 1
ATOM 2039 C CA . GLU A 1 290 ? -21.279 -11.688 14.436 1.00 67.92 337 GLU A CA 1
ATOM 2040 C C . GLU A 1 290 ? -20.613 -12.675 13.504 1.00 53.59 337 GLU A C 1
ATOM 2041 O O . GLU A 1 290 ? -21.265 -13.299 12.650 1.00 47.01 337 GLU A O 1
ATOM 2047 N N . ARG A 1 291 ? -19.301 -12.767 13.622 1.00 55.61 338 ARG A N 1
ATOM 2048 C CA . ARG A 1 291 ? -18.574 -13.665 12.755 1.00 58.70 338 ARG A CA 1
ATOM 2049 C C . ARG A 1 291 ? -18.710 -15.078 13.297 1.00 54.99 338 ARG A C 1
ATOM 2050 O O . ARG A 1 291 ? -18.593 -15.319 14.500 1.00 57.52 338 ARG A O 1
ATOM 2058 N N . VAL A 1 292 ? -18.994 -16.008 12.400 1.00 50.67 339 VAL A N 1
ATOM 2059 C CA . VAL A 1 292 ? -18.961 -17.417 12.741 1.00 51.19 339 VAL A CA 1
ATOM 2060 C C . VAL A 1 292 ? -17.693 -18.025 12.140 1.00 51.63 339 VAL A C 1
ATOM 2061 O O . VAL A 1 292 ? -17.455 -17.937 10.929 1.00 50.81 339 VAL A O 1
ATOM 2065 N N . ALA A 1 293 ? -16.869 -18.629 12.987 1.00 50.13 340 ALA A N 1
ATOM 2066 C CA . ALA A 1 293 ? -15.587 -19.156 12.530 1.00 50.12 340 ALA A CA 1
ATOM 2067 C C . ALA A 1 293 ? -15.394 -20.615 12.900 1.00 48.49 340 ALA A C 1
ATOM 2068 O O . ALA A 1 293 ? -15.905 -21.081 13.923 1.00 48.87 340 ALA A O 1
ATOM 2070 N N . GLY A 1 294 ? -14.644 -21.344 12.078 1.00 46.38 341 GLY A N 1
ATOM 2071 C CA . GLY A 1 294 ? -14.315 -22.703 12.4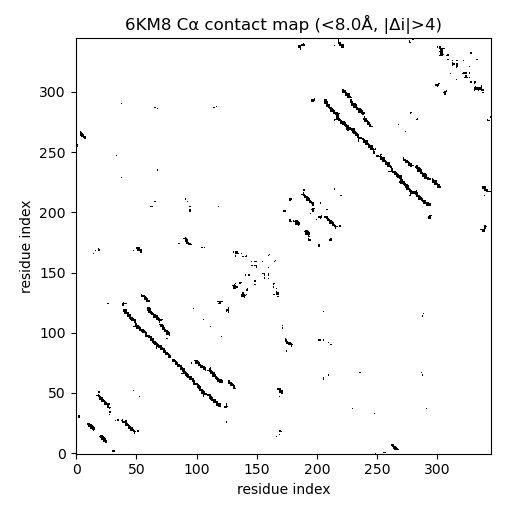71 1.00 49.83 341 GLY A CA 1
ATOM 2072 C C . GLY A 1 294 ? -13.456 -23.500 11.520 1.00 48.45 341 GLY A C 1
ATOM 2073 O O . GLY A 1 294 ? -13.095 -23.023 10.450 1.00 46.38 341 GLY A O 1
ATOM 2074 N N . HIS A 1 295 ? -13.128 -24.723 11.922 1.00 44.26 342 HIS A N 1
ATOM 2075 C CA . HIS A 1 295 ? -12.240 -25.572 11.145 1.00 47.99 342 HIS A CA 1
ATOM 2076 C C . HIS A 1 295 ? -13.045 -26.734 10.594 1.00 49.09 342 HIS A C 1
ATOM 2077 O O . HIS A 1 295 ? -13.841 -27.325 11.308 1.00 48.81 342 HIS A O 1
ATOM 2084 N N . LEU A 1 296 ? -12.811 -27.117 9.350 1.00 48.23 343 LEU A N 1
ATOM 2085 C CA . LEU A 1 296 ? -13.540 -28.259 8.841 1.00 45.56 343 LEU A CA 1
ATOM 2086 C C . LEU A 1 296 ? -12.672 -29.501 8.935 1.00 50.98 343 LEU A C 1
ATOM 2087 O O . LEU A 1 296 ? -11.768 -29.716 8.132 1.00 56.52 343 LEU A O 1
ATOM 2092 N N . SER A 1 297 ? -12.977 -30.341 9.911 1.00 54.10 344 SER A N 1
ATOM 2093 C CA . SER A 1 297 ? -12.318 -31.632 10.035 1.00 58.31 344 SER A CA 1
ATOM 2094 C C . SER A 1 297 ? -13.113 -32.730 9.318 1.00 56.74 344 SER A C 1
ATOM 2095 O O . SER A 1 297 ? -14.343 -32.656 9.245 1.00 52.64 344 SER A O 1
ATOM 2098 N N . PRO A 1 298 ? -12.410 -33.757 8.797 1.00 59.65 345 PRO A N 1
ATOM 2099 C CA . PRO A 1 298 ? -13.041 -34.781 7.959 1.00 54.13 345 PRO A CA 1
ATOM 2100 C C . PRO A 1 298 ? -14.288 -35.378 8.601 1.00 55.98 345 PRO A C 1
ATOM 2101 O O . PRO A 1 298 ? -14.321 -35.648 9.806 1.00 56.70 345 PRO A O 1
ATOM 2105 N N . GLY A 1 299 ? -15.321 -35.555 7.789 1.00 57.16 346 GLY A N 1
ATOM 2106 C CA . GLY A 1 299 ? -16.561 -36.138 8.260 1.00 59.43 346 GLY A CA 1
ATOM 2107 C C . GLY A 1 299 ? -17.479 -35.147 8.947 1.00 49.80 346 GLY A C 1
ATOM 2108 O O . GLY A 1 299 ? -18.304 -35.523 9.777 1.00 51.93 346 GLY A O 1
ATOM 2109 N N . GLY A 1 300 ? -17.333 -33.874 8.618 1.00 43.70 347 GLY A N 1
ATOM 2110 C CA . GLY A 1 300 ? -18.209 -32.877 9.204 1.00 51.04 347 GLY A CA 1
ATOM 2111 C C . GLY A 1 300 ? -19.265 -32.354 8.252 1.00 44.92 347 GLY A C 1
ATOM 2112 O O . GLY A 1 300 ? -19.174 -32.540 7.045 1.00 50.92 347 GLY A O 1
ATOM 2113 N N . LEU A 1 301 ? -20.253 -31.655 8.781 1.00 35.08 348 LEU A N 1
ATOM 2114 C CA . LEU A 1 301 ? -21.264 -31.104 7.913 1.00 36.93 348 LEU A CA 1
ATOM 2115 C C . LEU A 1 301 ? -21.490 -29.652 8.272 1.00 41.82 348 LEU A C 1
ATOM 2116 O O . LEU A 1 301 ? -21.693 -29.306 9.437 1.00 45.29 348 LEU A O 1
ATOM 2121 N N . LEU A 1 302 ? -21.446 -28.798 7.267 1.00 34.03 349 LEU A N 1
ATOM 2122 C CA . LEU A 1 302 ? -21.659 -27.392 7.483 1.00 41.94 349 LEU A CA 1
ATOM 2123 C C . LEU A 1 302 ? -22.932 -26.981 6.782 1.00 41.42 349 LEU A C 1
ATOM 2124 O O . LEU A 1 302 ? -23.197 -27.416 5.665 1.00 42.03 349 LEU A O 1
ATOM 2129 N N . VAL A 1 303 ? -23.718 -26.140 7.441 1.00 39.83 350 VAL A N 1
ATOM 2130 C CA . VAL A 1 303 ? -24.918 -25.612 6.830 1.00 39.93 350 VAL A CA 1
ATOM 2131 C C . VAL A 1 303 ? -24.732 -24.134 6.511 1.00 44.38 350 VAL A C 1
ATOM 2132 O O . VAL A 1 303 ? -24.281 -23.350 7.350 1.00 44.33 350 VAL A O 1
ATOM 2136 N N . VAL A 1 304 ? -25.061 -23.776 5.275 1.00 43.41 351 VAL A N 1
ATOM 2137 C CA . VAL A 1 304 ? -24.900 -22.429 4.766 1.00 41.24 351 VAL A CA 1
ATOM 2138 C C . VAL A 1 304 ? -26.220 -21.993 4.155 1.00 36.95 351 VAL A C 1
ATOM 2139 O O . VAL A 1 304 ? -26.493 -22.243 2.977 1.00 34.87 351 VAL A O 1
ATOM 2143 N N . PRO A 1 305 ? -27.039 -21.324 4.974 1.00 34.78 352 PRO A N 1
ATOM 2144 C CA . PRO A 1 305 ? -28.365 -20.822 4.618 1.00 40.28 352 PRO A CA 1
ATOM 2145 C C . PRO A 1 305 ? -28.290 -19.903 3.419 1.00 41.24 352 PRO A C 1
ATOM 2146 O O . PRO A 1 305 ? -27.193 -19.494 3.024 1.00 45.90 352 PRO A O 1
ATOM 2150 N N . ALA A 1 306 ? -29.442 -19.627 2.822 1.00 36.21 353 ALA A N 1
ATOM 2151 C CA . ALA A 1 306 ? -29.531 -18.657 1.740 1.00 40.48 353 ALA A CA 1
ATOM 2152 C C . ALA A 1 306 ? -28.951 -17.320 2.159 1.00 37.13 353 ALA A C 1
ATOM 2153 O O . ALA A 1 306 ? -28.975 -16.951 3.334 1.00 35.83 353 ALA A O 1
ATOM 2155 N N . GLY A 1 307 ? -28.380 -16.616 1.197 1.00 35.84 354 GLY A N 1
ATOM 2156 C CA . GLY A 1 307 ? -27.905 -15.275 1.456 1.00 42.70 354 GLY A CA 1
ATOM 2157 C C . GLY A 1 307 ? -26.811 -15.160 2.510 1.00 47.29 354 GLY A C 1
ATOM 2158 O O . GLY A 1 307 ? -26.413 -14.051 2.867 1.00 46.85 354 GLY A O 1
ATOM 2159 N N . HIS A 1 308 ? -26.317 -16.288 3.015 1.00 45.73 355 HIS A N 1
ATOM 2160 C CA . HIS A 1 308 ? -25.256 -16.239 4.013 1.00 41.83 355 HIS A CA 1
ATOM 2161 C C . HIS A 1 308 ? -23.887 -16.086 3.375 1.00 39.72 355 HIS A C 1
ATOM 2162 O O . HIS A 1 308 ? -23.473 -16.925 2.588 1.00 42.20 355 HIS A O 1
ATOM 2169 N N . PRO A 1 309 ? -23.192 -14.983 3.690 1.00 44.00 356 PRO A N 1
ATOM 2170 C CA . PRO A 1 309 ? -21.894 -14.731 3.066 1.00 40.38 356 PRO A CA 1
ATOM 2171 C C . PRO A 1 309 ? -20.881 -15.671 3.650 1.00 36.25 356 PRO A C 1
ATOM 2172 O O . PRO A 1 309 ? -20.779 -15.796 4.867 1.00 39.22 356 PRO A O 1
ATOM 2176 N N . ILE A 1 310 ? -20.102 -16.311 2.802 1.00 38.34 357 ILE A N 1
ATOM 2177 C CA . ILE A 1 310 ? -19.160 -17.283 3.320 1.00 39.63 357 ILE A CA 1
ATOM 2178 C C . ILE A 1 310 ? -17.844 -17.233 2.568 1.00 40.35 357 ILE A C 1
ATOM 2179 O O . ILE A 1 310 ? -17.813 -16.987 1.366 1.00 42.69 357 ILE A O 1
ATOM 2184 N N . ALA A 1 311 ? -16.753 -17.437 3.287 1.00 37.23 358 ALA A N 1
ATOM 2185 C CA . ALA A 1 311 ? -15.464 -17.588 2.651 1.00 38.74 358 ALA A CA 1
ATOM 2186 C C . ALA A 1 311 ? -14.841 -18.839 3.212 1.00 41.55 358 ALA A C 1
ATOM 2187 O O . ALA A 1 311 ? -14.997 -19.145 4.403 1.00 43.74 358 ALA A O 1
ATOM 2189 N N . VAL A 1 312 ? -14.133 -19.566 2.357 1.00 43.02 359 VAL A N 1
ATOM 2190 C CA . VAL A 1 312 ? -13.642 -20.892 2.734 1.00 48.78 359 VAL A CA 1
ATOM 2191 C C . VAL A 1 312 ? -12.166 -21.159 2.404 1.00 46.19 359 VAL A C 1
ATOM 2192 O O . VAL A 1 312 ? -11.750 -21.014 1.255 1.00 44.35 359 VAL A O 1
ATOM 2196 N N . MET A 1 313 ? -11.390 -21.558 3.414 1.00 42.27 360 MET A N 1
ATOM 2197 C CA . MET A 1 313 ? -9.968 -21.821 3.224 1.00 42.37 360 MET A CA 1
ATOM 2198 C C . MET A 1 313 ? -9.628 -23.301 3.347 1.00 49.90 360 MET A C 1
ATOM 2199 O O . MET A 1 313 ? -10.052 -23.989 4.277 1.00 51.81 360 MET A O 1
ATOM 2204 N N . ALA A 1 314 ? -8.826 -23.766 2.403 1.00 49.99 361 ALA A N 1
ATOM 2205 C CA . ALA A 1 314 ? -8.539 -25.173 2.240 1.00 45.76 361 ALA A CA 1
ATOM 2206 C C . ALA A 1 314 ? -7.298 -25.628 2.987 1.00 50.68 361 ALA A C 1
ATOM 2207 O O . ALA A 1 314 ? -6.779 -26.707 2.694 1.00 50.60 361 ALA A O 1
ATOM 2209 N N . SER A 1 315 ? -6.759 -24.772 3.854 1.00 48.75 362 SER A N 1
ATOM 2210 C CA . SER A 1 315 ? -5.768 -25.216 4.848 1.00 57.10 362 SER A CA 1
ATOM 2211 C C . SER A 1 315 ? -4.319 -25.358 4.337 1.00 58.11 362 SER A C 1
ATOM 2212 O O . SER A 1 315 ? -4.088 -25.540 3.134 1.00 54.91 362 SER A O 1
ATOM 2215 N N . PRO A 1 316 ? -3.337 -25.279 5.261 1.00 54.92 363 PRO A N 1
ATOM 2216 C CA . PRO A 1 316 ? -1.920 -25.233 4.884 1.00 57.24 363 PRO A CA 1
ATOM 2217 C C . PRO A 1 316 ? -1.378 -26.525 4.293 1.00 62.42 363 PRO A C 1
ATOM 2218 O O . PRO A 1 316 ? -0.569 -26.468 3.367 1.00 66.71 363 PRO A O 1
ATOM 2222 N N . LYS A 1 317 ? -1.807 -27.661 4.837 1.00 59.80 364 LYS A N 1
ATOM 2223 C CA . LYS A 1 317 ? -1.183 -28.949 4.549 1.00 58.16 364 LYS A CA 1
ATOM 2224 C C . LYS A 1 317 ? -1.744 -29.646 3.305 1.00 60.45 364 LYS A C 1
ATOM 2225 O O . LYS A 1 317 ? -1.011 -29.918 2.353 1.00 59.49 364 LYS A O 1
ATOM 2231 N N . GLU A 1 318 ? -3.033 -29.965 3.330 1.00 61.19 365 GLU A N 1
ATOM 2232 C CA . GLU A 1 318 ? -3.645 -30.768 2.273 1.00 58.69 365 GLU A CA 1
ATOM 2233 C C . GLU A 1 318 ? -4.644 -29.954 1.463 1.00 49.43 365 GLU A C 1
ATOM 2234 O O . GLU A 1 318 ? -4.758 -28.748 1.640 1.00 50.62 365 GLU A O 1
ATOM 2240 N N . ASN A 1 319 ? -5.335 -30.614 0.545 1.00 45.96 366 ASN A N 1
ATOM 2241 C CA . ASN A 1 319 ? -6.458 -29.994 -0.137 1.00 51.65 366 ASN A CA 1
ATOM 2242 C C . ASN A 1 319 ? -7.784 -30.263 0.577 1.00 55.42 366 ASN A C 1
ATOM 2243 O O . ASN A 1 319 ? -7.839 -31.013 1.552 1.00 56.25 366 ASN A O 1
ATOM 2248 N N . LEU A 1 320 ? -8.859 -29.669 0.083 1.00 48.60 367 LEU A N 1
ATOM 2249 C CA . LEU A 1 320 ? -10.143 -29.882 0.714 1.00 50.47 367 LEU A CA 1
ATOM 2250 C C . LEU A 1 320 ? -11.247 -30.159 -0.295 1.00 54.60 367 LEU A C 1
ATOM 2251 O O . LEU A 1 320 ? -11.482 -29.365 -1.211 1.00 55.51 367 LEU A O 1
ATOM 2256 N N . ARG A 1 321 ? -11.925 -31.290 -0.127 1.00 48.14 368 ARG A N 1
ATOM 2257 C CA . ARG A 1 321 ? -13.105 -31.531 -0.932 1.00 47.92 368 ARG A CA 1
ATOM 2258 C C . ARG A 1 321 ? -14.363 -31.503 -0.090 1.00 51.24 368 ARG A C 1
ATOM 2259 O O . ARG A 1 321 ? -14.486 -32.208 0.911 1.00 51.36 368 ARG A O 1
ATOM 2267 N N . LEU A 1 322 ? -15.299 -30.674 -0.520 1.00 50.67 369 LEU A N 1
ATOM 2268 C CA . LEU A 1 322 ? -16.623 -30.629 0.058 1.00 45.29 369 LEU A CA 1
ATOM 2269 C C . LEU A 1 322 ? -17.581 -31.286 -0.916 1.00 40.21 369 LEU A C 1
ATOM 2270 O O . LEU A 1 322 ? -17.396 -31.202 -2.126 1.00 41.15 369 LEU A O 1
ATOM 2275 N N . VAL A 1 323 ? -18.598 -31.950 -0.386 1.00 39.04 370 VAL A N 1
ATOM 2276 C CA . VAL A 1 323 ? -19.501 -32.752 -1.201 1.00 37.08 370 VAL A CA 1
ATOM 2277 C C . VAL A 1 323 ? -20.863 -32.566 -0.596 1.00 33.52 370 VAL A C 1
ATOM 2278 O O . VAL A 1 323 ? -21.018 -32.695 0.613 1.00 39.32 370 VAL A O 1
ATOM 2282 N N . GLY A 1 324 ? -21.868 -32.242 -1.391 1.00 32.15 371 GLY A N 1
ATOM 2283 C CA . GLY A 1 324 ? -23.126 -31.945 -0.740 1.00 35.32 371 GLY A CA 1
ATOM 2284 C C . GLY A 1 324 ? -24.245 -31.315 -1.523 1.00 36.31 371 GLY A C 1
ATOM 2285 O O . GLY A 1 324 ? -24.101 -30.940 -2.683 1.00 35.43 371 GLY A O 1
ATOM 2286 N N . PHE A 1 325 ? -25.376 -31.188 -0.844 1.00 37.51 372 PHE A N 1
ATOM 2287 C CA . PHE A 1 325 ? -26.629 -30.888 -1.499 1.00 38.09 372 PHE A CA 1
ATOM 2288 C C . PHE A 1 325 ? -27.182 -29.575 -0.995 1.00 37.96 372 PHE A C 1
ATOM 2289 O O . PHE A 1 325 ? -27.175 -29.322 0.205 1.00 39.16 372 PHE A O 1
ATOM 2297 N N . GLY A 1 326 ? -27.607 -28.713 -1.909 1.00 39.31 373 GLY A N 1
ATOM 2298 C CA . GLY A 1 326 ? -28.350 -27.531 -1.526 1.00 46.52 373 GLY A CA 1
ATOM 2299 C C . GLY A 1 326 ? -29.853 -27.700 -1.469 1.00 45.19 373 GLY A C 1
ATOM 2300 O O . GLY A 1 326 ? -30.454 -28.225 -2.394 1.00 46.78 373 GLY A O 1
ATOM 2301 N N . ILE A 1 327 ? -30.461 -27.132 -0.437 1.00 46.45 374 ILE A N 1
ATOM 2302 C CA . ILE A 1 327 ? -31.897 -27.177 -0.257 1.00 44.74 374 ILE A CA 1
ATOM 2303 C C . ILE A 1 327 ? -32.482 -25.976 -0.965 1.00 47.25 374 ILE A C 1
ATOM 2304 O O . ILE A 1 327 ? -31.864 -24.920 -0.999 1.00 46.09 374 ILE A O 1
ATOM 2309 N N . ASN A 1 328 ? -33.650 -26.165 -1.568 1.00 55.87 375 ASN A N 1
ATOM 2310 C CA . ASN A 1 328 ? -34.444 -25.074 -2.110 1.00 50.42 375 ASN A CA 1
ATOM 2311 C C . ASN A 1 328 ? -33.784 -24.342 -3.282 1.00 55.12 375 ASN A C 1
ATOM 2312 O O . ASN A 1 328 ? -34.067 -23.166 -3.522 1.00 61.13 375 ASN A O 1
ATOM 2317 N N . ALA A 1 329 ? -32.927 -25.029 -4.037 1.00 51.01 376 ALA A N 1
ATOM 2318 C CA . ALA A 1 329 ? -32.209 -24.335 -5.098 1.00 49.08 376 ALA A CA 1
ATOM 2319 C C . ALA A 1 329 ? -32.939 -24.441 -6.419 1.00 53.07 376 ALA A C 1
ATOM 2320 O O . ALA A 1 329 ? -32.921 -25.486 -7.047 1.00 57.05 376 ALA A O 1
ATOM 2322 N N . GLN A 1 330 ? -33.575 -23.349 -6.839 1.00 55.11 377 GLN A N 1
ATOM 2323 C CA . GLN A 1 330 ? -34.107 -23.211 -8.192 1.00 54.42 377 GLN A CA 1
ATOM 2324 C C . GLN A 1 330 ? -33.905 -21.780 -8.621 1.00 54.01 377 GLN A C 1
ATOM 2325 O O . GLN A 1 330 ? -34.309 -20.851 -7.919 1.00 50.07 377 GLN A O 1
ATOM 2331 N N . ASN A 1 331 ? -33.264 -21.613 -9.769 1.00 53.77 378 ASN A N 1
ATOM 2332 C CA . ASN A 1 331 ? -32.826 -20.306 -10.222 1.00 60.80 378 ASN A CA 1
ATOM 2333 C C . ASN A 1 331 ? -31.930 -19.656 -9.144 1.00 58.11 378 ASN A C 1
ATOM 2334 O O . ASN A 1 331 ? -31.730 -18.440 -9.145 1.00 56.74 378 ASN A O 1
ATOM 2339 N N . ASN A 1 332 ? -31.363 -20.480 -8.255 1.00 52.54 379 ASN A N 1
ATOM 2340 C CA . ASN A 1 332 ? -30.531 -19.993 -7.158 1.00 46.97 379 ASN A CA 1
ATOM 2341 C C . ASN A 1 332 ? -29.289 -19.402 -7.733 1.00 50.50 379 ASN A C 1
ATOM 2342 O O . ASN A 1 332 ? -28.587 -20.050 -8.507 1.00 52.54 379 ASN A O 1
ATOM 2347 N N . LEU A 1 333 ? -29.019 -18.165 -7.345 1.00 48.21 380 LEU A N 1
ATOM 2348 C CA . LEU A 1 333 ? -27.831 -17.484 -7.791 1.00 42.80 380 LEU A CA 1
ATOM 2349 C C . LEU A 1 333 ? -26.812 -17.514 -6.676 1.00 43.66 380 LEU A C 1
ATOM 2350 O O . LEU A 1 333 ? -27.156 -17.521 -5.489 1.00 39.58 380 LEU A O 1
ATOM 2355 N N . ARG A 1 334 ? -25.551 -17.579 -7.083 1.00 47.02 381 ARG A N 1
ATOM 2356 C CA . ARG A 1 334 ? -24.421 -17.433 -6.185 1.00 42.93 381 ARG A CA 1
ATOM 2357 C C . ARG A 1 334 ? -23.837 -16.079 -6.508 1.00 42.40 381 ARG A C 1
ATOM 2358 O O . ARG A 1 334 ? -23.521 -15.813 -7.666 1.00 45.31 381 ARG A O 1
ATOM 2366 N N . ASN A 1 335 ? -23.707 -15.215 -5.506 1.00 44.04 382 ASN A N 1
ATOM 2367 C CA . ASN A 1 335 ? -23.141 -13.881 -5.729 1.00 43.60 382 ASN A CA 1
ATOM 2368 C C . ASN A 1 335 ? -21.844 -13.644 -4.976 1.00 41.48 382 ASN A C 1
ATOM 2369 O O . ASN A 1 335 ? -21.771 -13.863 -3.758 1.00 44.53 382 ASN A O 1
ATOM 2374 N N . PHE A 1 336 ? -20.829 -13.193 -5.705 1.00 38.77 383 PHE A N 1
ATOM 2375 C CA . PHE A 1 336 ? -19.494 -13.022 -5.138 1.00 43.11 383 PHE A CA 1
ATOM 2376 C C . PHE A 1 336 ? -19.126 -11.593 -4.710 1.00 39.59 383 PHE A C 1
ATOM 2377 O O . PHE A 1 336 ? -19.381 -10.621 -5.412 1.00 35.49 383 PHE A O 1
ATOM 2385 N N . LEU A 1 337 ? -18.499 -11.500 -3.547 1.00 37.18 384 LEU A N 1
ATOM 2386 C CA . LEU A 1 337 ? -18.113 -10.227 -2.970 1.00 38.53 384 LEU A CA 1
ATOM 2387 C C . LEU A 1 337 ? -16.712 -9.752 -3.352 1.00 39.76 384 LEU A C 1
ATOM 2388 O O . LEU A 1 337 ? -16.351 -8.605 -3.081 1.00 42.49 384 LEU A O 1
ATOM 2393 N N . ALA A 1 338 ? -15.926 -10.638 -3.958 1.00 43.29 385 ALA A N 1
ATOM 2394 C CA . ALA A 1 338 ? -14.552 -10.341 -4.368 1.00 41.07 385 ALA A CA 1
ATOM 2395 C C . ALA A 1 338 ? -14.285 -11.048 -5.678 1.00 40.00 385 ALA A C 1
ATOM 2396 O O . ALA A 1 338 ? -15.189 -11.621 -6.273 1.00 48.18 385 ALA A O 1
ATOM 2398 N N . GLY A 1 339 ? -13.050 -11.010 -6.142 1.00 36.06 386 GLY A N 1
ATOM 2399 C CA . GLY A 1 339 ? -12.728 -11.718 -7.361 1.00 43.86 386 GLY A CA 1
ATOM 2400 C C . GLY A 1 339 ? -13.152 -10.892 -8.551 1.00 44.7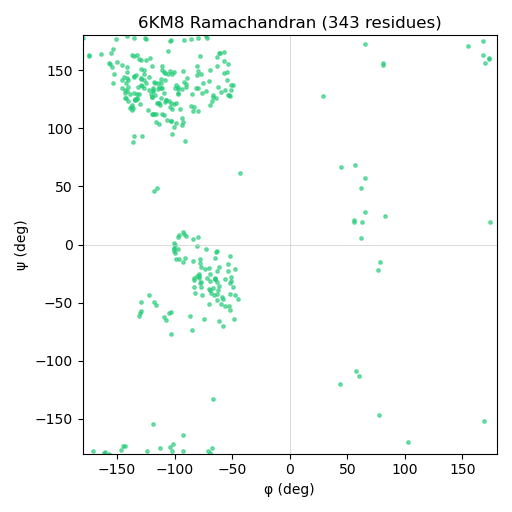2 386 GLY A C 1
ATOM 2401 O O . GLY A 1 339 ? -14.074 -10.092 -8.441 1.00 41.21 386 GLY A O 1
ATOM 2402 N N . LYS A 1 340 ? -12.494 -11.116 -9.686 1.00 49.17 387 LYS A N 1
ATOM 2403 C CA . LYS A 1 340 ? -12.649 -10.282 -10.876 1.00 50.48 387 LYS A CA 1
ATOM 2404 C C . LYS A 1 340 ? -14.104 -10.119 -11.259 1.00 56.35 387 LYS A C 1
ATOM 2405 O O . LYS A 1 340 ? -14.605 -8.988 -11.375 1.00 51.52 387 LYS A O 1
ATOM 2411 N N . GLU A 1 341 ? -14.785 -11.242 -11.464 1.00 48.03 388 GLU A N 1
ATOM 2412 C CA . GLU A 1 341 ? -16.201 -11.171 -11.746 1.00 47.18 388 GLU A CA 1
ATOM 2413 C C . GLU A 1 341 ? -16.968 -11.371 -10.430 1.00 47.23 388 GLU A C 1
ATOM 2414 O O . GLU A 1 341 ? -16.868 -12.407 -9.779 1.00 47.94 388 GLU A O 1
ATOM 2420 N N . ASN A 1 342 ? -17.692 -10.330 -10.035 1.00 47.21 389 ASN A N 1
ATOM 2421 C CA . ASN A 1 342 ? -18.418 -10.285 -8.776 1.00 43.48 389 ASN A CA 1
ATOM 2422 C C . ASN A 1 342 ? -19.470 -9.184 -8.889 1.00 43.16 389 ASN A C 1
ATOM 2423 O O . ASN A 1 342 ? -19.578 -8.536 -9.933 1.00 41.94 389 ASN A O 1
ATOM 2428 N N . ILE A 1 343 ? -20.244 -8.968 -7.832 1.00 39.21 390 ILE A N 1
ATOM 2429 C CA . ILE A 1 343 ? -21.400 -8.083 -7.935 1.00 41.33 390 ILE A CA 1
ATOM 2430 C C . ILE A 1 343 ? -21.059 -6.582 -7.915 1.00 48.84 390 ILE A C 1
ATOM 2431 O O . ILE A 1 343 ? -21.738 -5.771 -8.559 1.00 51.53 390 ILE A O 1
ATOM 2436 N N . MET A 1 344 ? -20.017 -6.213 -7.183 1.00 42.71 391 MET A N 1
ATOM 2437 C CA . MET A 1 344 ? -19.632 -4.823 -7.086 1.00 33.21 391 MET A CA 1
ATOM 2438 C C . MET A 1 344 ? -19.348 -4.237 -8.443 1.00 36.79 391 MET A C 1
ATOM 2439 O O . MET A 1 344 ? -19.850 -3.181 -8.775 1.00 38.25 391 MET A O 1
ATOM 2444 N N . ASN A 1 345 ? -18.571 -4.953 -9.244 1.00 39.22 392 ASN A N 1
ATOM 2445 C CA . ASN A 1 345 ? -18.133 -4.461 -10.546 1.00 41.83 392 ASN A CA 1
ATOM 2446 C C . ASN A 1 345 ? -19.263 -3.935 -11.426 1.00 42.58 392 ASN A C 1
ATOM 2447 O O . ASN A 1 345 ? -19.080 -3.003 -12.215 1.00 39.49 392 ASN A O 1
ATOM 2452 N N . GLU A 1 346 ? -20.435 -4.534 -11.258 1.00 44.15 393 GLU A N 1
ATOM 2453 C CA . GLU A 1 346 ? -21.601 -4.214 -12.060 1.00 43.02 393 GLU A CA 1
ATOM 2454 C C . GLU A 1 346 ? -22.455 -3.114 -11.472 1.00 44.34 393 GLU A C 1
ATOM 2455 O O . GLU A 1 346 ? -23.541 -2.864 -11.963 1.00 51.60 393 GLU A O 1
ATOM 2461 N N . VAL A 1 347 ? -21.983 -2.471 -10.413 1.00 40.86 394 VAL A N 1
ATOM 2462 C CA . VAL A 1 347 ? -22.700 -1.319 -9.872 1.00 41.99 394 VA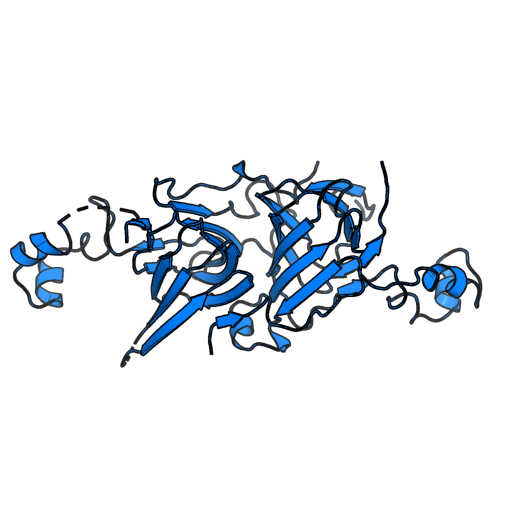L A CA 1
ATOM 2463 C C . VAL A 1 347 ? -22.098 0.027 -10.304 1.00 50.22 394 VAL A C 1
ATOM 2464 O O . VAL A 1 347 ? -20.894 0.144 -10.556 1.00 51.15 394 VAL A O 1
ATOM 2468 N N . ASP A 1 348 ? -22.953 1.035 -10.435 1.00 53.41 395 ASP A N 1
ATOM 2469 C CA . ASP A 1 348 ? -22.489 2.366 -10.806 1.00 52.65 395 ASP A CA 1
ATOM 2470 C C . ASP A 1 348 ? -21.553 2.954 -9.747 1.00 51.68 395 ASP A C 1
ATOM 2471 O O . ASP A 1 348 ? -21.611 2.600 -8.563 1.00 45.21 395 ASP A O 1
ATOM 2476 N N . GLN A 1 349 ? -20.687 3.852 -10.200 1.0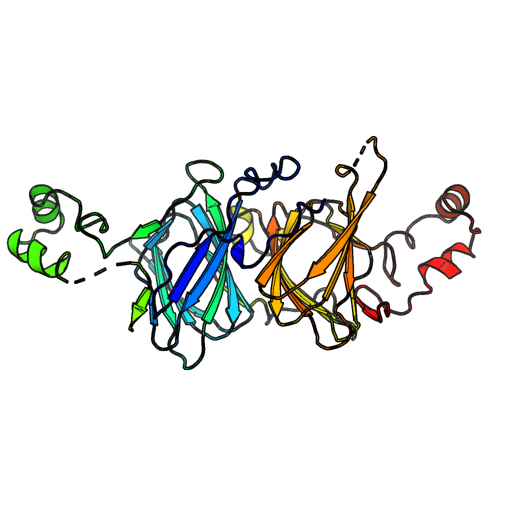0 55.44 396 GLN A N 1
ATOM 2477 C CA . GLN A 1 349 ? -19.611 4.382 -9.382 1.00 53.28 396 GLN A CA 1
ATOM 2478 C C . GLN A 1 349 ? -20.135 5.186 -8.209 1.00 49.83 396 GLN A C 1
ATOM 2479 O O . GLN A 1 349 ? -19.502 5.255 -7.165 1.00 46.98 396 GLN A O 1
ATOM 2485 N N . GLU A 1 350 ? -21.299 5.792 -8.402 1.00 52.00 397 GLU A N 1
ATOM 2486 C CA . GLU A 1 350 ? -21.864 6.746 -7.462 1.00 50.23 397 GLU A CA 1
ATOM 2487 C C . GLU A 1 350 ? -22.282 5.975 -6.233 1.00 45.77 397 GLU A C 1
ATOM 2488 O O . GLU A 1 350 ? -22.120 6.425 -5.093 1.00 39.75 397 GLU A O 1
ATOM 2494 N N . ALA A 1 351 ? -22.813 4.788 -6.494 1.00 51.12 398 ALA A N 1
ATOM 2495 C CA . ALA A 1 351 ? -23.205 3.872 -5.446 1.00 48.55 398 ALA A CA 1
ATOM 2496 C C . ALA A 1 351 ? -21.983 3.560 -4.626 1.00 41.72 398 ALA A C 1
ATOM 2497 O O . ALA A 1 351 ? -21.992 3.696 -3.413 1.00 39.57 398 ALA A O 1
ATOM 2499 N N . LYS A 1 352 ? -20.917 3.170 -5.305 1.00 39.64 399 LYS A N 1
ATOM 2500 C CA . LYS A 1 352 ? -19.697 2.811 -4.606 1.00 42.82 399 LYS A CA 1
ATOM 2501 C C . LYS A 1 352 ? -19.127 3.989 -3.805 1.00 40.85 399 LYS A C 1
ATOM 2502 O O . LYS A 1 352 ? -18.623 3.809 -2.697 1.00 39.83 399 LYS A O 1
ATOM 2508 N N . GLU A 1 353 ? -19.272 5.191 -4.350 1.00 39.97 400 GLU A N 1
ATOM 2509 C CA . GLU A 1 353 ? -18.733 6.408 -3.761 1.00 37.92 400 GLU A CA 1
ATOM 2510 C C . GLU A 1 353 ? -19.436 6.776 -2.480 1.00 37.80 400 GLU A C 1
ATOM 2511 O O . GLU A 1 353 ? -18.813 7.211 -1.508 1.00 34.99 400 GLU A O 1
ATOM 2517 N N . LEU A 1 354 ? -20.753 6.627 -2.507 1.00 39.24 401 LEU A N 1
ATOM 2518 C CA . LEU A 1 354 ? -21.591 6.957 -1.364 1.00 41.18 401 LEU A CA 1
ATOM 2519 C C . LEU A 1 354 ? -21.503 5.874 -0.304 1.00 43.57 401 LEU A C 1
ATOM 2520 O O . LEU A 1 354 ? -21.594 6.149 0.901 1.00 42.48 401 LEU A O 1
ATOM 2525 N N . THR A 1 355 ? -21.318 4.644 -0.778 1.00 40.20 402 THR A N 1
ATOM 2526 C CA . THR A 1 355 ? -21.385 3.452 0.050 1.00 41.24 402 THR A CA 1
ATOM 2527 C C . THR A 1 355 ? -20.157 3.323 0.917 1.00 45.28 402 THR A C 1
ATOM 2528 O O . THR A 1 355 ? -20.257 3.346 2.146 1.00 47.06 402 THR A O 1
ATOM 2532 N N . PHE A 1 356 ? -19.015 3.147 0.245 1.00 44.71 403 PHE A N 1
ATOM 2533 C CA . PHE A 1 356 ? -17.692 2.981 0.855 1.00 41.69 403 PHE A CA 1
ATOM 2534 C C . PHE A 1 356 ? -16.861 4.273 0.803 1.00 49.10 403 PHE A C 1
ATOM 2535 O O . PHE A 1 356 ? -17.383 5.345 0.450 1.00 48.88 403 PHE A O 1
ATOM 2543 N N . ASN A 1 357 ? -15.579 4.195 1.174 1.00 50.53 404 ASN A N 1
ATOM 2544 C CA . ASN A 1 357 ? -14.701 5.329 0.909 1.00 46.16 404 ASN A CA 1
ATOM 2545 C C . ASN A 1 357 ? -13.866 4.974 -0.300 1.00 44.76 404 ASN A C 1
ATOM 2546 O O . ASN A 1 357 ? -12.782 4.409 -0.179 1.00 48.35 404 ASN A O 1
ATOM 2551 N N . ILE A 1 358 ? -14.339 5.410 -1.461 1.00 46.53 405 ILE A N 1
ATOM 2552 C CA . ILE A 1 358 ? -13.649 5.192 -2.726 1.00 50.18 405 ILE A CA 1
ATOM 2553 C C . ILE A 1 358 ? -14.180 6.122 -3.824 1.00 54.20 405 ILE A C 1
ATOM 2554 O O . ILE A 1 358 ? -15.245 6.719 -3.667 1.00 53.97 405 ILE A O 1
ATOM 2559 N N . LYS A 1 359 ? -13.443 6.270 -4.920 1.00 56.14 406 LYS A N 1
ATOM 2560 C CA . LYS A 1 359 ? -13.797 7.297 -5.898 1.00 55.34 406 LYS A CA 1
ATOM 2561 C C . LYS A 1 359 ? -14.514 6.757 -7.144 1.00 56.50 406 LYS A C 1
ATOM 2562 O O . LYS A 1 359 ? -14.804 5.565 -7.244 1.00 56.77 406 LYS A O 1
ATOM 2568 N N . GLY A 1 360 ? -14.815 7.649 -8.082 1.00 61.63 407 GLY A N 1
ATOM 2569 C CA . GLY A 1 360 ? -15.589 7.296 -9.260 1.00 67.50 407 GLY A CA 1
ATOM 2570 C C . GLY A 1 360 ? -15.047 6.158 -10.106 1.00 66.06 407 GLY A C 1
ATOM 2571 O O . GLY A 1 360 ? -15.774 5.413 -10.761 1.00 63.77 407 GLY A O 1
ATOM 2572 N N . LYS A 1 361 ? -13.736 6.035 -10.079 1.00 62.75 408 LYS A N 1
ATOM 2573 C CA . LYS A 1 361 ? -13.021 5.028 -10.834 1.00 66.87 408 LYS A CA 1
ATOM 2574 C C . LYS A 1 361 ? -12.217 4.199 -9.856 1.00 66.25 408 LYS A C 1
ATOM 2575 O O . LYS A 1 361 ? -12.126 2.968 -9.972 1.00 64.80 408 LYS A O 1
ATOM 2581 N N . GLU A 1 362 ? -11.591 4.912 -8.925 1.00 59.01 409 GLU A N 1
ATOM 2582 C CA . GLU A 1 362 ? -10.763 4.323 -7.883 1.00 60.34 409 GLU A CA 1
ATOM 2583 C C . GLU A 1 362 ? -11.474 3.197 -7.115 1.00 58.93 409 GLU A C 1
ATOM 2584 O O . GLU A 1 362 ? -10.848 2.515 -6.312 1.00 56.06 409 GLU A O 1
ATOM 2590 N N . ALA A 1 363 ? -12.778 3.030 -7.337 1.00 63.58 410 ALA A N 1
ATOM 2591 C CA . ALA A 1 363 ? -13.508 1.821 -6.926 1.00 64.01 410 ALA A CA 1
ATOM 2592 C C . ALA A 1 363 ? -12.984 0.543 -7.618 1.00 62.67 410 ALA A C 1
ATOM 2593 O O . ALA A 1 363 ? -12.887 -0.534 -7.008 1.00 53.10 410 ALA A O 1
ATOM 2595 N N . ASP A 1 364 ? -12.648 0.683 -8.897 1.00 63.66 411 ASP A N 1
ATOM 2596 C CA . ASP A 1 364 ? -12.174 -0.423 -9.715 1.00 59.83 411 ASP A CA 1
ATOM 2597 C C . ASP A 1 364 ? -10.778 -0.875 -9.299 1.00 56.81 411 ASP A C 1
ATOM 2598 O O . ASP A 1 364 ? -10.343 -1.973 -9.628 1.00 54.19 411 ASP A O 1
ATOM 2603 N N . GLU A 1 365 ? -10.064 -0.004 -8.600 1.00 61.86 412 GLU A N 1
ATOM 2604 C CA . GLU A 1 365 ? -8.762 -0.354 -8.056 1.00 56.80 412 GLU A CA 1
ATOM 2605 C C . GLU A 1 365 ? -8.983 -1.407 -6.998 1.00 47.87 412 GLU A C 1
ATOM 2606 O O . GLU A 1 365 ? -8.188 -2.325 -6.842 1.00 51.59 412 GLU A O 1
ATOM 2612 N N . ILE A 1 366 ? -10.073 -1.257 -6.263 1.00 44.44 413 ILE A N 1
ATOM 2613 C CA . ILE A 1 366 ? -10.352 -2.142 -5.151 1.00 47.90 413 ILE A CA 1
ATOM 2614 C C . ILE A 1 366 ? -11.001 -3.476 -5.528 1.00 43.48 413 ILE A C 1
ATOM 2615 O O . ILE A 1 366 ? -10.665 -4.508 -4.972 1.00 39.74 413 ILE A O 1
ATOM 2620 N N . PHE A 1 367 ? -11.956 -3.460 -6.440 1.00 45.56 414 PHE A N 1
ATOM 2621 C CA . PHE A 1 367 ? -12.661 -4.699 -6.728 1.00 45.85 414 PHE A CA 1
ATOM 2622 C C . PHE A 1 367 ? -12.230 -5.461 -7.965 1.00 52.40 414 PHE A C 1
ATOM 2623 O O . PHE A 1 367 ? -12.714 -6.567 -8.190 1.00 62.31 414 PHE A O 1
ATOM 2631 N N . LYS A 1 368 ? -11.350 -4.894 -8.779 1.00 49.71 415 LYS A N 1
ATOM 2632 C CA . LYS A 1 368 ? -10.795 -5.668 -9.893 1.00 53.21 415 LYS A CA 1
ATOM 2633 C C . LYS A 1 368 ? -9.397 -6.196 -9.578 1.00 57.71 415 LYS A C 1
ATOM 2634 O O . LYS A 1 368 ? -8.754 -6.852 -10.407 1.00 57.74 415 LYS A O 1
ATOM 2640 N N . SER A 1 369 ? -8.942 -5.902 -8.364 1.00 58.71 416 SER A N 1
ATOM 2641 C CA . SER A 1 369 ? -7.580 -6.216 -7.940 1.00 59.01 416 SER A CA 1
ATOM 2642 C C . SER A 1 369 ? -7.333 -7.703 -7.673 1.00 57.83 416 SER A C 1
ATOM 2643 O O . SER A 1 369 ? -6.181 -8.149 -7.692 1.00 60.02 416 SER A O 1
ATOM 2646 N N . GLN A 1 370 ? -8.391 -8.474 -7.423 1.00 54.15 417 GLN A N 1
ATOM 2647 C CA . GLN A 1 370 ? -8.203 -9.916 -7.370 1.00 54.98 417 GLN A CA 1
ATOM 2648 C C . GLN A 1 370 ? -8.154 -10.413 -8.810 1.00 55.63 417 GLN A C 1
ATOM 2649 O O . GLN A 1 370 ? -9.159 -10.361 -9.517 1.00 51.64 417 GLN A O 1
ATOM 2655 N N . ARG A 1 371 ? -6.995 -10.935 -9.223 1.00 57.05 418 ARG A N 1
ATOM 2656 C CA . ARG A 1 371 ? -6.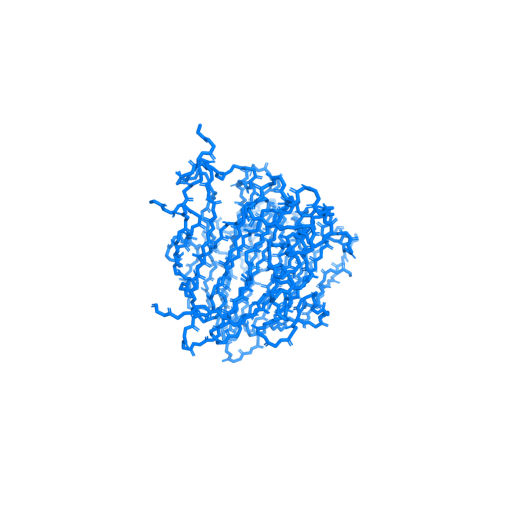751 -11.220 -10.637 1.00 54.16 418 ARG A CA 1
ATOM 2657 C C . ARG A 1 371 ? -7.447 -12.504 -11.045 1.00 57.94 418 ARG A C 1
ATOM 2658 O O . ARG A 1 371 ? -7.633 -12.774 -12.231 1.00 57.67 418 ARG A O 1
ATOM 2666 N N . GLU A 1 372 ? -7.850 -13.278 -10.043 1.00 56.53 419 GLU A N 1
ATOM 2667 C CA . GLU A 1 372 ? -8.586 -14.500 -10.273 1.00 53.79 419 GLU A CA 1
ATOM 2668 C C . GLU A 1 372 ? -10.058 -14.291 -9.952 1.00 51.78 419 GLU A C 1
ATOM 2669 O O . GLU A 1 372 ? -10.446 -13.239 -9.456 1.00 49.63 419 GLU A O 1
ATOM 2675 N N . SER A 1 373 ? -10.867 -15.312 -10.214 1.00 52.73 420 SER A N 1
ATOM 2676 C CA . SER A 1 373 ? -12.282 -15.291 -9.874 1.00 48.98 420 SER A CA 1
ATOM 2677 C C . SER A 1 373 ? -12.585 -16.510 -9.018 1.00 50.91 420 SER A C 1
ATOM 2678 O O . SER A 1 373 ? -11.835 -17.490 -9.066 1.00 50.54 420 SER A O 1
ATOM 2681 N N . PHE A 1 374 ? -13.675 -16.459 -8.247 1.00 48.14 421 PHE A N 1
ATOM 2682 C CA . PHE A 1 374 ? -14.076 -17.599 -7.418 1.00 43.61 421 PHE A CA 1
ATOM 2683 C C . PHE A 1 374 ? -12.971 -17.995 -6.451 1.00 45.42 421 PHE A C 1
ATOM 2684 O O . PHE A 1 374 ? -12.763 -17.309 -5.463 1.00 48.82 421 PHE A O 1
ATOM 2692 N N . PHE A 1 375 ? -12.329 -19.134 -6.678 1.00 45.43 422 PHE A N 1
ATOM 2693 C CA . PHE A 1 375 ? -11.202 -19.559 -5.852 1.00 42.75 422 PHE A CA 1
ATOM 2694 C C . PHE A 1 375 ? -9.905 -18.808 -6.129 1.00 43.77 422 PHE A C 1
ATOM 2695 O O . PHE A 1 375 ? -9.568 -18.556 -7.282 1.00 45.31 422 PHE A O 1
ATOM 2703 N N . THR A 1 376 ? -9.171 -18.473 -5.068 1.00 40.41 423 THR A N 1
ATOM 2704 C CA . THR A 1 376 ? -7.850 -17.850 -5.189 1.00 48.06 423 THR A CA 1
ATOM 2705 C C . THR A 1 376 ? -6.953 -18.309 -4.040 1.00 47.91 423 THR A C 1
ATOM 2706 O O . THR A 1 376 ? -7.377 -19.111 -3.235 1.00 47.01 423 THR A O 1
ATOM 2710 N N . LYS A 1 377 ? -5.727 -17.793 -3.942 1.00 44.18 424 LYS A N 1
ATOM 2711 C CA . LYS A 1 377 ? -4.832 -18.197 -2.849 1.00 40.40 424 LYS A CA 1
ATOM 2712 C C . LYS A 1 377 ? -5.220 -17.544 -1.538 1.00 38.52 424 LYS A C 1
ATOM 2713 O O . LYS A 1 377 ? -5.382 -16.338 -1.483 1.00 42.72 424 LYS A O 1
ATOM 2719 N N . GLY A 1 378 ? -5.339 -18.326 -0.475 1.00 37.99 425 GLY A N 1
ATOM 2720 C CA . GLY A 1 378 ? -5.897 -17.819 0.768 1.00 39.76 425 GLY A CA 1
ATOM 2721 C C . GLY A 1 378 ? -4.923 -17.270 1.793 1.00 36.56 425 GLY A C 1
ATOM 2722 O O . GLY A 1 378 ? -3.781 -16.974 1.471 1.00 40.18 425 GLY A O 1
ATOM 2723 N N . PRO A 1 379 ? -5.383 -17.123 3.043 1.00 35.16 426 PRO A N 1
ATOM 2724 C CA . PRO A 1 379 ? -4.603 -16.592 4.165 1.00 40.38 426 PRO A CA 1
ATOM 2725 C C . PRO A 1 379 ? -3.503 -17.530 4.653 1.00 45.75 426 PRO A C 1
ATOM 2726 O O . PRO A 1 379 ? -3.309 -18.584 4.061 1.00 49.18 426 PRO A O 1
ATOM 2730 N N . VAL A 1 380 ? -2.788 -17.128 5.708 1.00 54.52 427 VAL A N 1
ATOM 2731 C CA . VAL A 1 380 ? -1.819 -17.982 6.422 1.00 58.82 427 VAL A CA 1
ATOM 2732 C C . VAL A 1 380 ? -1.914 -17.697 7.940 1.00 61.33 427 VAL A C 1
ATOM 2733 O O . VAL A 1 380 ? -2.304 -16.595 8.339 1.00 66.39 427 VAL A O 1
ATOM 2737 N N . GLY A 1 381 ? -1.577 -18.679 8.777 1.00 57.76 428 GLY A N 1
ATOM 2738 C CA . GLY A 1 381 ? -1.580 -18.497 10.222 1.00 58.21 428 GLY A CA 1
ATOM 2739 C C . GLY A 1 381 ? -2.822 -19.032 10.922 1.00 60.80 428 GLY A C 1
ATOM 2740 O O . GLY A 1 381 ? -2.779 -20.033 11.654 1.00 50.86 428 GLY A O 1
#

Solvent-accessible surface area: 17386 Å² total; per-residue (Å²): 232,43,30,0,23,6,89,106,143,24,13,98,63,74,64,170,35,134,8,0,24,2,20,7,0,39,95,6,30,53,129,19,102,50,7,145,82,8,30,51,6,9,2,0,1,1,41,2,102,43,105,1,57,3,14,47,2,41,1,22,0,18,0,0,1,0,2,8,119,30,89,1,30,0,8,15,48,75,156,158,79,153,167,84,56,51,88,1,45,110,2,1,0,4,10,3,48,28,45,3,34,0,54,2,43,2,99,40,119,121,62,1,13,0,0,2,4,0,23,7,103,98,85,92,0,81,30,148,25,87,36,24,55,28,58,155,111,88,3,86,70,26,87,129,61,32,97,74,9,57,78,84,71,127,54,74,100,102,153,3,52,170,85,70,57,188,46,8,3,69,119,77,253,21,32,46,44,0,41,99,55,113,52,77,26,57,57,91,56,0,41,9,18,34,0,24,1,70,114,43,85,35,0,112,119,1,46,0,0,0,4,1,12,19,1,83,103,23,0,30,12,2,50,8,46,6,32,102,0,19,13,6,18,6,1,11,85,17,25,7,23,4,73,2,27,0,42,125,80,134,94,162,121,87,170,6,56,24,146,1,64,81,8,1,0,2,0,6,19,37,39,12,29,12,10,6,26,0,20,120,146,60,70,0,17,13,3,0,1,0,8,69,3,56,102,28,94,32,42,12,63,31,1,89,118,15,66,40,33,152,50,92,73,92,37,17,80,163,87,96,152,35,132,20,135,63,2,48,104,98,37,89,84,59,159,25,21,45,0,2,131,11,85,140,138

Foldseek 3Di:
DFLFKDFLVQWAWDDDDPQKTKTKHAFSPVPDDVPDVCRLKIKIKMKGAAQKKFFWKFKQWKKKKAWAAAWKKKWWWDPVIDIDIDTDHHQKIFTAGGVIIMMMTRHGHGMIMMMMMIGRNPDRSDMDMAGQDDDCPHHPLSPDDLVCSCVVVVHDSVVVVVPSPVHTMDGHLTMDRFVPDDFPFQDPQKTKTWDDCQNRVSVVVVLKIWMKIKGWAQKKFAWKFKAAWKKKKAWSDAKWWKWKWDPVCPSDTDIDIDIHDHGMIGIGGGPIIMMITQYHPGMTMITTMIHNDDVMDMAHPAFQDGDVVPDAQVCVVVPDPAHRCRVCVPRNVRVGGRMDRHDDD

Sequence (345 aa):
HNPYYFHEHSFQSRFRSEDGHWRVLERFSQRSDVLRGIENNRFAILEARPQTFIIPHHLDAETVLLVVRGRAAITTVVQETKRESYNAERGDVMVIPAGATIYLVNHENEDLQIVKLIQPINNPGEFKDYLSAGGEDQSYYTVFSNDVLEAALDIPRDRLERVFKQGKIIKGRALIKLENQTPVYSNQYGQMFEACPDEFPQLQRTNVAAAIVDIKQGGMMVPHFNSRATWAVFVAEGAGSFEMACPHLSSRFERVAGHLSPGGLLVVPAGHPIAVMASPKENLRLVGFGINAQNNLRNFLAGKENIMNEVDQEAKELTFNIKGKEADEIFKSQRESFFTKGPVG

Nearest PDB structures (foldseek):
  6km8-assembly1_A  TM=1.003E+00  e=1.449E-75  Momordica charantia
  7u1j-assembly2_B  TM=9.455E-01  e=3.453E-37  Pisum sativum
  2ea7-assembly1_C  TM=9.301E-01  e=7.532E-38  Vigna angularis
  6v7j-assembly1_A  TM=9.398E-01  e=5.052E-37  Canavalia ensiformis
  2eaa-assembly1_C  TM=9.330E-01  e=1.102E-37  Vigna angularis

Secondary structure (DSSP, 8-state):
--TTEE-STTEEE---BTTEEEEEE--SSSS-SS--TTTT-EEEEEEE-SSEEEEEEEESEEEEEEE-SS-EEEEEEE---EEEEEEE-SS-EEEE-SS-EEEEEE-SSS--EEEEEEEESSBTTB--EEESS-SSS--TTTSS-HHHHHHHHTS-HHHHTTTS----EEE---EE-STTS--SB-TTTEEEEEE-TTT-HHHHHH--EEEEEEE-TTEEEEEEEESS-EEEEEEEEE-EEEEEEES------EEEEEEE-TT-EEEE-TT--EEEE--SSS-EEEEEEEET-SS--EEESSSSSSSGGGS-HHHHHHHSS--TTTHHHHHS---S-SEEE----

B-factor: mean 53.53, std 11.03, range [12.63, 94.91]

CATH classification: 2.60.120.10 (+1 more: 2.60.120.10)

InterPro domains:
  IPR006045 Cupin 1 [PF00190] (49-122)
  IPR006045 Cupin 1 [PF00190] (207-363)
  IPR006045 Cupin 1 [SM00835] (13-164)
  IPR006045 Cupin 1 [SM00835] (206-364)
  IPR011051 RmlC-like cupin domain superfamily [SSF51182] (3-373)
  IPR014710 RmlC-like jelly roll fold [G3DSA:2.60.120.10] (1-189)
  IPR014710 RmlC-like jelly roll fold [G3DSA:2.60.120.10] (196-380)
  IPR050253 Seed Storage and Functional Proteins [PTHR31189] (1-379)

Radius of gyration: 23.19 Å; Cα contacts (8 Å, |Δi|>4): 905; chains: 1; bounding box: 52×81×37 Å

Organism: Momordica charantia (NCBI:txid3673)